Protein AF-A0A7C9AEB0-F1 (afdb_monomer)

Sequence (208 aa):
FLSDVRDTLGCPVTYQQDIRVVRTNFHSESEEHYFQESSCTGTEAMRPFLIDDILKCEVAYREGYTIALRGMQFRSKSIGAMSQAIASLFGQPAVGTNLYVTPPNSQGLACHFDDHCVFVCQLFGIKEWTVFPQPVVQLPRLYEHLEVPKDLREGRQILLREGDILYIPRGFAHKAHTVTGVDANSSHDGFSVHLTLAIEVEPPFLKA

Nearest PDB structures (foldseek):
  4ccn-assembly1_A-2  TM=8.567E-01  e=1.922E-13  Homo sapiens
  4cug-assembly1_B  TM=6.054E-01  e=2.940E-07  Rhodothermus marinus DSM 4252
  4csw-assembly1_A  TM=6.056E-01  e=7.624E-07  Rhodothermus marinus DSM 4252
  6orm-assembly1_A  TM=8.293E-01  e=1.876E-04  Thevetia peruviana
  4zxa-assembly1_A  TM=5.792E-01  e=7.431E-04  Pseudomonas sp. WBC-3

Structure (mmCIF, N/CA/C/O backbone):
data_AF-A0A7C9AEB0-F1
#
_entry.id   AF-A0A7C9AEB0-F1
#
loop_
_atom_site.group_PDB
_atom_site.id
_atom_site.type_symbol
_atom_site.label_atom_id
_atom_site.label_alt_id
_atom_site.label_comp_id
_atom_site.label_asym_id
_atom_site.label_entity_id
_atom_site.label_seq_id
_atom_site.pdbx_PDB_ins_code
_atom_site.Cartn_x
_atom_site.Cartn_y
_atom_site.Cartn_z
_atom_site.occupancy
_atom_site.B_iso_or_equiv
_atom_site.auth_seq_id
_atom_site.auth_comp_id
_atom_site.auth_asym_id
_atom_site.auth_atom_id
_atom_site.pdbx_PDB_model_num
ATOM 1 N N . PHE A 1 1 ? -19.289 13.237 6.066 1.00 43.62 1 PHE A N 1
ATOM 2 C CA . PHE A 1 1 ? -18.578 13.498 4.794 1.00 43.62 1 PHE A CA 1
ATOM 3 C C . PHE A 1 1 ? -19.364 14.430 3.874 1.00 43.62 1 PHE A C 1
ATOM 5 O O . PHE A 1 1 ? -19.018 15.594 3.825 1.00 43.62 1 PHE A O 1
ATOM 12 N N . LEU A 1 2 ? -20.454 14.018 3.202 1.00 36.91 2 LEU A N 1
ATOM 13 C CA . LEU A 1 2 ? -21.183 14.932 2.288 1.00 36.91 2 LEU A CA 1
ATOM 14 C C . LEU A 1 2 ? -21.827 16.154 2.980 1.00 36.91 2 LEU A C 1
ATOM 16 O O . LEU A 1 2 ? -21.987 17.193 2.350 1.00 36.91 2 LEU A O 1
ATOM 20 N N . SER A 1 3 ? -22.163 16.059 4.270 1.00 40.00 3 SER A N 1
ATOM 21 C CA . SER A 1 3 ? -22.609 17.203 5.083 1.00 40.00 3 SER A CA 1
ATOM 22 C C . SER A 1 3 ? -21.480 18.171 5.452 1.00 40.00 3 SER A C 1
ATOM 24 O O . SER A 1 3 ? -21.751 19.345 5.675 1.00 40.00 3 SER A O 1
ATOM 26 N N . ASP A 1 4 ? -20.239 17.679 5.499 1.00 45.44 4 ASP A N 1
ATOM 27 C CA . ASP A 1 4 ? -19.061 18.396 6.011 1.00 45.44 4 ASP A CA 1
ATOM 28 C C . ASP A 1 4 ? -18.228 19.031 4.880 1.00 45.44 4 ASP A C 1
ATOM 30 O O . ASP A 1 4 ? -17.309 19.795 5.140 1.00 45.44 4 ASP A O 1
ATOM 34 N N . VAL A 1 5 ? -18.559 18.730 3.617 1.00 51.31 5 VAL A N 1
ATOM 35 C CA . VAL A 1 5 ? -17.863 19.209 2.401 1.00 51.31 5 VAL A CA 1
ATOM 36 C C . VAL A 1 5 ? -18.643 20.345 1.715 1.00 51.31 5 VAL A C 1
ATOM 38 O O . VAL A 1 5 ? -18.331 20.743 0.596 1.00 51.31 5 VAL A O 1
ATOM 41 N N . ARG A 1 6 ? -19.675 20.895 2.377 1.00 46.41 6 ARG A N 1
ATOM 42 C CA . ARG A 1 6 ? -20.582 21.901 1.791 1.00 46.41 6 ARG A CA 1
ATOM 43 C C . ARG A 1 6 ? -19.868 23.133 1.215 1.00 46.41 6 ARG A C 1
ATOM 45 O O . ARG A 1 6 ? -20.389 23.686 0.253 1.00 46.41 6 ARG A O 1
ATOM 52 N N . ASP A 1 7 ? -18.669 23.461 1.705 1.00 53.09 7 ASP A N 1
ATOM 53 C CA . ASP A 1 7 ? -17.900 24.641 1.283 1.00 53.09 7 ASP A CA 1
ATOM 54 C C . ASP A 1 7 ? -16.502 24.322 0.695 1.00 53.09 7 ASP A C 1
ATOM 56 O O . ASP A 1 7 ? -15.722 25.235 0.439 1.00 53.09 7 ASP A O 1
ATOM 60 N N . THR A 1 8 ? -16.154 23.045 0.465 1.00 53.88 8 THR A N 1
ATOM 61 C CA . THR A 1 8 ? -14.791 22.613 0.052 1.00 53.88 8 THR A CA 1
ATOM 62 C C . THR A 1 8 ? -14.749 21.749 -1.214 1.00 53.88 8 THR A C 1
ATOM 64 O O . THR A 1 8 ? -13.747 21.097 -1.516 1.00 53.88 8 THR A O 1
ATOM 67 N N . LEU A 1 9 ? -15.820 21.741 -2.010 1.00 56.53 9 LEU A N 1
ATOM 68 C CA . LEU A 1 9 ? -15.782 21.119 -3.336 1.00 56.53 9 LEU A CA 1
ATOM 69 C C . LEU A 1 9 ? -14.811 21.887 -4.250 1.00 56.53 9 LEU A C 1
ATOM 71 O O . LEU A 1 9 ? -14.973 23.085 -4.461 1.00 56.53 9 LEU A O 1
ATOM 75 N N . GLY A 1 10 ? -13.820 21.185 -4.811 1.00 65.56 10 GLY A N 1
ATOM 76 C CA . GLY A 1 10 ? -12.829 21.762 -5.731 1.00 65.56 10 GLY A CA 1
ATOM 77 C C . GLY A 1 10 ? -11.432 22.009 -5.146 1.00 65.56 10 GLY A C 1
ATOM 78 O O . GLY A 1 10 ? -10.658 22.746 -5.752 1.00 65.56 10 GLY A O 1
ATOM 79 N N . CYS A 1 11 ? -11.080 21.412 -4.000 1.00 72.94 11 CYS A N 1
ATOM 80 C CA . CYS A 1 11 ? -9.716 21.502 -3.469 1.00 72.94 11 CYS A CA 1
ATOM 81 C C . CYS A 1 11 ? -8.672 20.881 -4.425 1.00 72.94 11 CYS A C 1
ATOM 83 O O . CYS A 1 11 ? -8.931 19.822 -5.009 1.00 72.94 11 CYS A O 1
ATOM 85 N N . PRO A 1 12 ? -7.481 21.495 -4.566 1.00 84.75 12 PRO A N 1
ATOM 86 C CA . PRO A 1 12 ? -6.367 20.891 -5.289 1.00 84.75 12 PRO A CA 1
ATOM 87 C C . PRO A 1 12 ? -5.955 19.544 -4.686 1.00 84.75 12 PRO A C 1
ATOM 89 O O . PRO A 1 12 ? -5.989 19.360 -3.469 1.00 84.75 12 PRO A O 1
ATOM 92 N N . VAL A 1 13 ? -5.505 18.621 -5.540 1.00 88.56 13 VAL A N 1
ATOM 93 C CA . VAL A 1 13 ? -4.794 17.415 -5.088 1.00 88.56 13 VAL A CA 1
ATOM 94 C C . VAL A 1 13 ? -3.547 17.863 -4.336 1.00 88.56 13 VAL A C 1
ATOM 96 O O . VAL A 1 13 ? -2.807 18.707 -4.835 1.00 88.56 13 VAL A O 1
ATOM 99 N N . THR A 1 14 ? -3.302 17.299 -3.161 1.00 89.94 14 THR A N 1
ATOM 100 C CA . THR A 1 14 ? -2.166 17.670 -2.318 1.00 89.94 14 THR A CA 1
ATOM 101 C C . THR A 1 14 ? -1.136 16.544 -2.272 1.00 89.94 14 THR A C 1
ATOM 103 O O . THR A 1 14 ? -1.468 15.383 -2.017 1.00 89.94 14 THR A O 1
ATOM 106 N N . TYR A 1 15 ? 0.135 16.877 -2.500 1.00 92.19 15 TYR A N 1
ATOM 107 C CA . TYR A 1 15 ? 1.237 15.929 -2.342 1.00 92.19 15 TYR A CA 1
ATOM 108 C C . TYR A 1 15 ? 1.412 15.523 -0.868 1.00 92.19 15 TYR A C 1
ATOM 110 O O . TYR A 1 15 ? 1.175 16.321 0.029 1.00 92.19 15 TYR A O 1
ATOM 118 N N . GLN A 1 16 ? 1.812 14.277 -0.613 1.00 89.69 16 GLN A N 1
ATOM 119 C CA . GLN A 1 16 ? 1.855 13.616 0.705 1.00 89.69 16 GLN A CA 1
ATOM 120 C C . GLN A 1 16 ? 0.503 13.295 1.348 1.00 89.69 16 GLN A C 1
ATOM 122 O O . GLN A 1 16 ? 0.403 12.279 2.034 1.00 89.69 16 GLN A O 1
ATOM 127 N N . GLN A 1 17 ? -0.551 14.062 1.065 1.00 89.19 17 GLN A N 1
ATOM 128 C CA . GLN A 1 17 ? -1.898 13.739 1.539 1.00 89.19 17 GLN A CA 1
ATOM 129 C C . GLN A 1 17 ? -2.651 12.806 0.581 1.00 89.19 17 GLN A C 1
ATOM 131 O O . GLN A 1 17 ? -3.123 11.745 0.987 1.00 89.19 17 GLN A O 1
ATOM 136 N N . ASP A 1 18 ? -2.784 13.210 -0.683 1.00 91.88 18 ASP A N 1
ATOM 137 C CA . ASP A 1 18 ? -3.605 12.524 -1.686 1.00 91.88 18 ASP A CA 1
ATOM 138 C C . ASP A 1 18 ? -2.775 11.631 -2.606 1.00 91.88 18 ASP A C 1
ATOM 140 O O . ASP A 1 18 ? -3.234 10.573 -3.040 1.00 91.88 18 ASP A O 1
ATOM 144 N N . ILE A 1 19 ? -1.556 12.072 -2.917 1.00 95.00 19 ILE A N 1
ATOM 145 C CA . ILE A 1 19 ? -0.611 11.370 -3.779 1.00 95.00 19 ILE A CA 1
ATOM 146 C C . ILE A 1 19 ? 0.790 11.414 -3.174 1.00 95.00 19 ILE A C 1
ATOM 148 O O . ILE A 1 19 ? 1.262 12.458 -2.724 1.00 95.00 19 ILE A O 1
ATOM 152 N N . ARG A 1 20 ? 1.471 10.270 -3.185 1.00 96.25 20 ARG A N 1
ATOM 153 C CA . ARG A 1 20 ? 2.882 10.122 -2.821 1.00 96.25 20 ARG A CA 1
ATOM 154 C C . ARG A 1 20 ? 3.639 9.484 -3.977 1.00 96.25 20 ARG A C 1
ATOM 156 O O . ARG A 1 20 ? 3.117 8.595 -4.645 1.00 96.25 20 ARG A O 1
ATOM 163 N N . VAL A 1 21 ? 4.870 9.933 -4.195 1.00 97.69 21 VAL A N 1
ATOM 164 C CA . VAL A 1 21 ? 5.802 9.327 -5.150 1.00 97.69 21 VAL A CA 1
ATOM 165 C C . VAL A 1 21 ? 7.042 8.956 -4.361 1.00 97.69 21 VAL A C 1
ATOM 167 O O . VAL A 1 21 ? 7.832 9.829 -4.005 1.00 97.69 21 VAL A O 1
ATOM 170 N N . VAL A 1 22 ? 7.134 7.680 -3.997 1.00 97.50 22 VAL A N 1
ATOM 171 C CA . VAL A 1 22 ? 8.026 7.198 -2.934 1.00 97.50 22 VAL A CA 1
ATOM 172 C C . VAL A 1 22 ? 8.770 5.937 -3.337 1.00 97.50 22 VAL A C 1
ATOM 174 O O . VAL A 1 22 ? 8.238 5.099 -4.066 1.00 97.50 22 VAL A O 1
ATOM 177 N N . ARG A 1 23 ? 9.995 5.787 -2.845 1.00 97.25 23 ARG A N 1
ATOM 178 C CA . ARG A 1 23 ? 10.750 4.533 -2.907 1.00 97.25 23 ARG A CA 1
ATOM 179 C C . ARG A 1 23 ? 11.462 4.277 -1.592 1.00 97.25 23 ARG A C 1
ATOM 181 O O . ARG A 1 23 ? 11.745 5.211 -0.851 1.00 97.25 23 ARG A O 1
ATOM 188 N N . THR A 1 24 ? 11.834 3.033 -1.341 1.00 96.88 24 THR A N 1
ATOM 189 C CA . THR A 1 24 ? 12.754 2.704 -0.255 1.00 96.88 24 THR A CA 1
ATOM 190 C C . THR A 1 24 ? 14.191 2.770 -0.745 1.00 96.88 24 THR A C 1
ATOM 192 O O . THR A 1 24 ? 14.539 2.155 -1.754 1.00 96.88 24 THR A O 1
ATOM 195 N N . ASN A 1 25 ? 15.044 3.470 -0.003 1.00 92.75 25 ASN A N 1
ATOM 196 C CA . ASN A 1 25 ? 16.484 3.353 -0.165 1.00 92.75 25 ASN A CA 1
ATOM 197 C C . ASN A 1 25 ? 16.977 2.119 0.596 1.00 92.75 25 ASN A C 1
ATOM 199 O O . ASN A 1 25 ? 16.900 2.058 1.819 1.00 92.75 25 ASN A O 1
ATOM 203 N N . PHE A 1 26 ? 17.502 1.132 -0.128 1.00 86.19 26 PHE A N 1
ATOM 204 C CA . PHE A 1 26 ? 17.953 -0.129 0.466 1.00 86.19 26 PHE A CA 1
ATOM 205 C C . PHE A 1 26 ? 19.179 0.004 1.385 1.00 86.19 26 PHE A C 1
ATOM 207 O O . PHE A 1 26 ? 19.443 -0.912 2.154 1.00 86.19 26 PHE A O 1
ATOM 214 N N . HIS A 1 27 ? 19.923 1.115 1.332 1.00 86.38 27 HIS A N 1
ATOM 215 C CA . HIS A 1 27 ? 21.066 1.350 2.222 1.00 86.38 27 HIS A CA 1
ATOM 216 C C . HIS A 1 27 ? 20.638 1.933 3.570 1.00 86.38 27 HIS A C 1
ATOM 218 O O . HIS A 1 27 ? 21.176 1.543 4.602 1.00 86.38 27 HIS A O 1
ATOM 224 N N . SER A 1 28 ? 19.703 2.888 3.565 1.00 86.75 28 SER A N 1
ATOM 225 C CA . SER A 1 28 ? 19.209 3.536 4.787 1.00 86.75 28 SER A CA 1
ATOM 226 C C . SER A 1 28 ? 17.955 2.879 5.362 1.00 86.75 28 SER A C 1
ATOM 228 O O . SER A 1 28 ? 17.576 3.203 6.483 1.00 86.75 28 SER A O 1
ATOM 230 N N . GLU A 1 29 ? 17.310 1.988 4.602 1.00 87.69 29 GLU A N 1
ATOM 231 C CA . GLU A 1 29 ? 16.013 1.371 4.908 1.00 87.69 29 GLU A CA 1
ATOM 232 C C . GLU A 1 29 ? 14.891 2.395 5.154 1.00 87.69 29 GLU A C 1
ATOM 234 O O . GLU A 1 29 ? 13.915 2.114 5.844 1.00 87.69 29 GLU A O 1
ATOM 239 N N . SER A 1 30 ? 15.015 3.585 4.562 1.00 90.81 30 SER A N 1
ATOM 240 C CA . SER A 1 30 ? 14.086 4.704 4.737 1.00 90.81 30 SER A CA 1
ATOM 241 C C . SER A 1 30 ? 13.337 5.042 3.448 1.00 90.81 30 SER A C 1
ATOM 243 O O . SER A 1 30 ? 13.780 4.713 2.343 1.00 90.81 30 SER A O 1
ATOM 245 N N . GLU A 1 31 ? 12.207 5.734 3.587 1.00 93.88 31 GLU A N 1
ATOM 246 C CA . GLU A 1 31 ? 11.444 6.255 2.452 1.00 93.88 31 GLU A CA 1
ATOM 247 C C . GLU A 1 31 ? 12.100 7.516 1.880 1.00 93.88 31 GLU A C 1
ATOM 249 O O . GLU A 1 31 ? 12.460 8.442 2.605 1.00 93.88 31 GLU A O 1
ATOM 254 N N . GLU A 1 32 ? 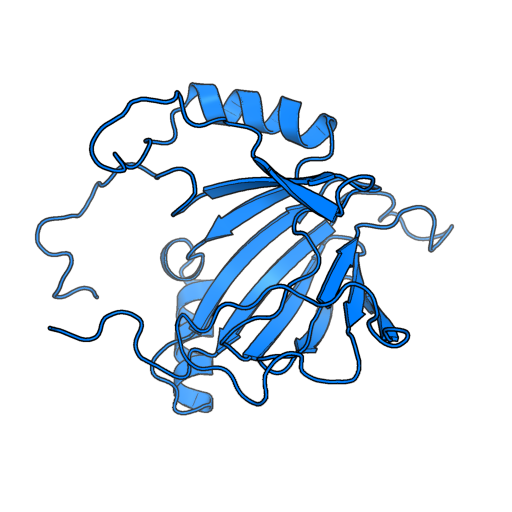12.237 7.558 0.560 1.00 94.88 32 GLU A N 1
ATOM 255 C CA . GLU A 1 32 ? 12.634 8.728 -0.211 1.00 94.88 32 GLU A CA 1
ATOM 256 C C . GLU A 1 32 ? 11.428 9.229 -1.003 1.00 94.88 32 GLU A C 1
ATOM 258 O O . GLU A 1 32 ? 10.835 8.492 -1.795 1.00 94.88 32 GLU A O 1
ATOM 263 N N . HIS A 1 33 ? 11.080 10.499 -0.809 1.00 94.88 33 HIS A N 1
ATOM 264 C CA . HIS A 1 33 ? 10.035 11.185 -1.560 1.00 94.88 33 HIS A CA 1
ATOM 265 C C . HIS A 1 33 ? 10.639 11.888 -2.776 1.00 94.88 33 HIS A C 1
ATOM 267 O O . HIS A 1 33 ? 11.587 12.658 -2.638 1.00 94.88 33 HIS A O 1
ATOM 273 N N . TYR A 1 34 ? 10.063 11.667 -3.960 1.00 94.94 34 TYR A N 1
ATOM 274 C CA . TYR A 1 34 ? 10.586 12.232 -5.208 1.00 94.94 34 TYR A CA 1
ATOM 275 C C . TYR A 1 34 ? 10.514 13.763 -5.230 1.00 94.94 34 TYR A C 1
ATOM 277 O O . TYR A 1 34 ? 11.466 14.448 -5.602 1.00 94.94 34 TYR A O 1
ATOM 285 N N . PHE A 1 35 ? 9.377 14.316 -4.806 1.00 91.56 35 PHE A N 1
ATOM 286 C CA . PHE A 1 35 ? 9.222 15.757 -4.651 1.00 91.56 35 PHE A CA 1
ATOM 287 C C . PHE A 1 35 ? 9.662 16.140 -3.241 1.00 91.56 35 PHE A C 1
ATOM 289 O O . PHE A 1 35 ? 8.958 15.847 -2.274 1.00 91.56 35 PHE A O 1
ATOM 296 N N . GLN A 1 36 ? 10.833 16.765 -3.128 1.00 75.31 36 GLN A N 1
ATOM 297 C CA . GLN A 1 36 ? 11.300 17.327 -1.864 1.00 75.31 36 GLN A CA 1
ATOM 298 C C . GLN A 1 36 ? 10.438 18.527 -1.469 1.00 75.31 36 GLN A C 1
ATOM 300 O O . GLN A 1 36 ? 10.032 19.327 -2.318 1.00 75.31 36 GLN A O 1
ATOM 305 N N . GLU A 1 37 ? 10.181 18.671 -0.172 1.00 64.31 37 GLU A N 1
ATOM 306 C CA . GLU A 1 37 ? 9.670 19.926 0.360 1.00 64.31 37 GLU A CA 1
ATOM 307 C C . GLU A 1 37 ? 10.766 20.978 0.214 1.00 64.31 37 GLU A C 1
ATOM 309 O O . GLU A 1 37 ? 11.868 20.834 0.743 1.00 64.31 37 GLU A O 1
ATOM 314 N N . SER A 1 38 ? 10.484 22.048 -0.526 1.00 51.78 38 SER A N 1
ATOM 315 C CA . SER A 1 38 ? 11.275 23.263 -0.390 1.00 51.78 38 SER A CA 1
ATOM 316 C C . SER A 1 38 ? 11.200 23.667 1.078 1.00 51.78 38 SER A C 1
ATOM 318 O O . SER A 1 38 ? 10.106 23.931 1.573 1.00 51.78 38 SER A O 1
ATOM 320 N N . SER A 1 39 ? 12.342 23.672 1.764 1.00 44.06 39 SER A N 1
ATOM 321 C CA . SER A 1 39 ? 12.492 24.065 3.163 1.00 44.06 39 SER A CA 1
ATOM 322 C C . SER A 1 39 ? 12.042 25.515 3.359 1.00 44.06 39 SER A C 1
ATOM 324 O O . SER A 1 39 ? 12.849 26.444 3.341 1.00 44.06 39 SER A O 1
ATOM 326 N N . CYS A 1 40 ? 10.739 25.722 3.502 1.00 38.25 40 CYS A N 1
ATOM 327 C CA . CYS A 1 40 ? 10.140 26.991 3.862 1.00 38.25 40 CYS A CA 1
ATOM 328 C C . CYS A 1 40 ? 9.716 26.876 5.322 1.00 38.25 40 CYS A C 1
ATOM 330 O O . CYS A 1 40 ? 8.706 26.272 5.665 1.00 38.25 40 CYS A O 1
ATOM 332 N N . THR A 1 41 ? 10.553 27.423 6.196 1.00 43.47 41 THR A N 1
ATOM 333 C CA . THR A 1 41 ? 10.271 27.612 7.616 1.00 43.47 41 THR A CA 1
ATOM 334 C C . THR A 1 41 ? 8.955 28.371 7.807 1.00 43.47 41 THR A C 1
ATOM 336 O O . THR A 1 41 ? 8.868 29.537 7.422 1.00 43.47 41 THR A O 1
ATOM 339 N N . GLY A 1 42 ? 7.975 27.738 8.455 1.00 42.78 42 GLY A N 1
ATOM 340 C CA . GLY A 1 42 ? 6.769 28.393 8.971 1.00 42.78 42 GLY A CA 1
ATOM 341 C C . GLY A 1 42 ? 5.478 27.840 8.373 1.00 42.78 42 GLY A C 1
ATOM 342 O O . GLY A 1 42 ? 5.152 28.158 7.236 1.00 42.78 42 GLY A O 1
ATOM 343 N N . THR A 1 43 ? 4.738 27.073 9.188 1.00 46.03 43 THR A N 1
ATOM 344 C CA . THR A 1 43 ? 3.481 26.351 8.886 1.00 46.03 43 THR A CA 1
ATOM 345 C C . THR A 1 43 ? 3.604 25.356 7.729 1.00 46.03 43 THR A C 1
ATOM 347 O O . THR A 1 43 ? 3.939 25.751 6.622 1.00 46.03 43 THR A O 1
ATOM 350 N N . GLU A 1 44 ? 3.340 24.068 7.978 1.00 53.41 44 GLU A N 1
ATOM 351 C CA . GLU A 1 44 ? 3.290 23.002 6.960 1.00 53.41 44 GLU A CA 1
ATOM 352 C C . GLU A 1 44 ? 2.231 23.332 5.894 1.00 53.41 44 GLU A C 1
ATOM 354 O O . GLU A 1 44 ? 1.079 22.900 5.947 1.00 53.41 44 GLU A O 1
ATOM 359 N N . ALA A 1 45 ? 2.590 24.185 4.940 1.00 58.94 45 ALA A N 1
ATOM 360 C CA . ALA A 1 45 ? 1.727 24.550 3.843 1.00 58.94 45 ALA A CA 1
ATOM 361 C C . ALA A 1 45 ? 1.656 23.345 2.906 1.00 58.94 45 ALA A C 1
ATOM 363 O O . ALA A 1 45 ? 2.608 23.033 2.190 1.00 58.94 45 ALA A O 1
ATOM 364 N N . MET A 1 46 ? 0.512 22.664 2.934 1.00 74.38 46 MET A N 1
ATOM 365 C CA . MET A 1 46 ? 0.150 21.586 2.018 1.00 74.38 46 MET A CA 1
ATOM 366 C C . MET A 1 46 ? 0.524 21.946 0.569 1.00 74.38 46 MET A C 1
ATOM 368 O O . MET A 1 46 ? -0.045 22.866 -0.021 1.00 74.38 46 MET A O 1
ATOM 372 N N . ARG A 1 47 ? 1.493 21.223 -0.012 1.00 85.62 47 ARG A N 1
ATOM 373 C CA . ARG A 1 47 ? 1.972 21.460 -1.382 1.00 85.62 47 ARG A CA 1
ATOM 374 C C . ARG A 1 47 ? 0.938 20.951 -2.396 1.00 85.62 47 ARG A C 1
ATOM 376 O O . ARG A 1 47 ? 0.733 19.733 -2.473 1.00 85.62 47 ARG A O 1
ATOM 383 N N . PRO A 1 48 ? 0.335 21.818 -3.230 1.00 89.44 48 PRO A N 1
ATOM 384 C CA . PRO A 1 48 ? -0.540 21.362 -4.301 1.00 89.44 48 PRO A CA 1
ATOM 385 C C . PRO A 1 48 ? 0.255 20.548 -5.329 1.00 89.44 48 PRO A C 1
ATOM 387 O O . PRO A 1 48 ? 1.400 20.865 -5.653 1.00 89.44 48 PRO A O 1
ATOM 390 N N . PHE A 1 49 ? -0.367 19.497 -5.847 1.00 90.44 49 PHE A N 1
ATOM 391 C CA . PHE A 1 49 ? 0.165 18.649 -6.899 1.00 90.44 49 PHE A CA 1
ATOM 392 C C . PHE A 1 49 ? -0.224 19.230 -8.260 1.00 90.44 49 PHE A C 1
ATOM 394 O O . PHE A 1 49 ? -1.410 19.357 -8.578 1.00 90.44 49 PHE A O 1
ATOM 401 N N . LEU A 1 50 ? 0.775 19.633 -9.042 1.00 91.50 50 LEU A N 1
ATOM 402 C CA . LEU A 1 50 ? 0.571 20.401 -10.272 1.00 91.50 50 LEU A CA 1
ATOM 403 C C . LEU A 1 50 ? 0.627 19.515 -11.519 1.00 91.50 50 LEU A C 1
ATOM 405 O O . LEU A 1 50 ? 1.114 18.388 -11.489 1.00 91.50 50 LEU A O 1
ATOM 409 N N . ILE A 1 51 ? 0.172 20.050 -12.653 1.00 89.81 51 ILE A N 1
ATOM 410 C CA . ILE A 1 51 ? 0.228 19.335 -13.936 1.00 89.81 51 ILE A CA 1
ATOM 411 C C . ILE A 1 51 ? 1.663 18.948 -14.329 1.00 89.81 51 ILE A C 1
ATOM 413 O O . ILE A 1 51 ? 1.890 17.835 -14.794 1.00 89.81 51 ILE A O 1
ATOM 417 N N . ASP A 1 52 ? 2.643 19.810 -14.050 1.00 91.06 52 ASP A N 1
ATOM 418 C CA . ASP A 1 52 ? 4.061 19.524 -14.302 1.00 91.06 52 ASP A CA 1
ATOM 419 C C . ASP A 1 52 ? 4.594 18.377 -13.429 1.00 91.06 52 ASP A C 1
ATOM 421 O O . ASP A 1 52 ? 5.546 17.694 -13.811 1.00 91.06 52 ASP A O 1
ATOM 425 N N . ASP A 1 53 ? 3.983 18.127 -12.265 1.00 94.31 53 ASP A N 1
ATOM 426 C CA . ASP A 1 53 ? 4.350 16.998 -11.408 1.00 94.31 53 ASP A CA 1
ATOM 427 C C . ASP A 1 53 ? 3.882 15.663 -11.999 1.00 94.31 53 ASP A C 1
ATOM 429 O O . ASP A 1 53 ? 4.566 14.656 -11.832 1.00 94.31 53 ASP A O 1
ATOM 433 N N . ILE A 1 54 ? 2.777 15.648 -12.755 1.00 91.44 54 ILE A N 1
ATOM 434 C CA . ILE A 1 54 ? 2.297 14.441 -13.450 1.00 91.44 54 ILE A CA 1
ATOM 435 C C . ILE A 1 54 ? 3.354 13.946 -14.441 1.00 91.44 54 ILE A C 1
ATOM 437 O O . ILE A 1 54 ? 3.648 12.754 -14.487 1.00 91.44 54 ILE A O 1
ATOM 441 N N . LEU A 1 55 ? 3.968 14.855 -15.204 1.00 90.81 55 LEU A N 1
ATOM 442 C CA . LEU A 1 55 ? 5.026 14.496 -16.155 1.00 90.81 55 LEU A CA 1
ATOM 443 C C . LEU A 1 55 ? 6.268 13.954 -15.435 1.00 90.81 55 LEU A C 1
ATOM 445 O O . LEU A 1 55 ? 6.902 13.002 -15.886 1.00 90.81 55 LEU A O 1
ATOM 449 N N . LYS A 1 56 ? 6.588 14.518 -14.269 1.00 95.75 56 LYS A N 1
ATOM 450 C CA . LYS A 1 56 ? 7.695 14.051 -13.429 1.00 95.75 56 LYS A CA 1
ATOM 451 C C . LYS A 1 56 ? 7.429 12.680 -12.804 1.00 95.75 56 LYS A C 1
ATOM 453 O O . LYS A 1 56 ? 8.384 11.945 -12.571 1.00 95.75 56 LYS A O 1
ATOM 458 N N . CYS A 1 57 ? 6.170 12.288 -12.589 1.00 96.00 57 CYS A N 1
ATOM 459 C CA . CYS A 1 57 ? 5.840 10.936 -12.130 1.00 96.00 57 CYS A CA 1
ATOM 460 C C . CYS A 1 57 ? 6.311 9.853 -13.100 1.00 96.00 57 CYS A C 1
ATOM 462 O O . CYS A 1 57 ? 6.732 8.797 -12.643 1.00 96.00 57 CYS A O 1
ATOM 464 N N . GLU A 1 58 ? 6.268 10.093 -14.413 1.00 92.94 58 GLU A N 1
ATOM 465 C CA . GLU A 1 58 ? 6.757 9.117 -15.391 1.00 92.94 58 GLU A CA 1
ATOM 466 C C . GLU A 1 58 ? 8.273 8.911 -15.265 1.00 92.94 58 GLU A C 1
ATOM 468 O O . GLU A 1 58 ? 8.758 7.779 -15.294 1.00 92.94 58 GLU A O 1
ATOM 473 N N . VAL A 1 59 ? 9.019 10.002 -15.068 1.00 95.94 59 VAL A N 1
ATOM 474 C CA . VAL A 1 59 ? 10.466 9.954 -14.820 1.00 95.94 59 VAL A CA 1
ATOM 475 C C . VAL A 1 59 ? 10.752 9.220 -13.511 1.00 95.94 59 VAL A C 1
ATOM 477 O O . VAL A 1 59 ? 11.493 8.241 -13.514 1.00 95.94 59 VAL A O 1
ATOM 480 N N . ALA A 1 60 ? 10.093 9.618 -12.420 1.00 97.38 60 ALA A N 1
ATOM 481 C CA . ALA A 1 60 ? 10.235 8.985 -11.111 1.00 97.38 60 ALA A CA 1
ATOM 482 C C . ALA A 1 60 ? 9.928 7.480 -11.165 1.00 97.38 60 ALA A C 1
ATOM 484 O O . ALA A 1 60 ? 10.647 6.658 -10.602 1.00 97.38 60 ALA A O 1
ATOM 485 N N . TYR A 1 61 ? 8.878 7.095 -11.884 1.00 97.06 61 TYR A N 1
ATOM 486 C CA . TYR A 1 61 ? 8.496 5.700 -12.044 1.00 97.06 61 TYR A CA 1
ATOM 487 C C . TYR A 1 61 ? 9.591 4.876 -12.734 1.00 97.06 61 TYR A C 1
ATOM 489 O O . TYR A 1 61 ? 9.931 3.786 -12.277 1.00 97.06 61 TYR A O 1
ATOM 497 N N . ARG A 1 62 ? 10.215 5.412 -13.791 1.00 95.19 62 ARG A N 1
ATOM 498 C CA . ARG A 1 62 ? 11.367 4.765 -14.447 1.00 95.19 62 ARG A CA 1
ATOM 499 C C . ARG A 1 62 ? 12.596 4.680 -13.534 1.00 95.19 62 ARG A C 1
ATOM 501 O O . ARG A 1 62 ? 13.408 3.778 -13.699 1.00 95.19 62 ARG A O 1
ATOM 508 N N . GLU A 1 63 ? 12.707 5.573 -12.555 1.00 96.12 63 GLU A N 1
ATOM 509 C CA . GLU A 1 63 ? 13.751 5.578 -11.519 1.00 96.12 63 GLU A CA 1
ATOM 510 C C . GLU A 1 63 ? 13.415 4.703 -10.292 1.00 96.12 63 GLU A C 1
ATOM 512 O O . GLU A 1 63 ? 14.116 4.744 -9.274 1.00 96.12 63 GLU A O 1
ATOM 517 N N . GLY A 1 64 ? 12.348 3.901 -10.370 1.00 96.62 64 GLY A N 1
ATOM 518 C CA . GLY A 1 64 ? 11.982 2.920 -9.349 1.00 96.62 64 GLY A CA 1
ATOM 519 C C . GLY A 1 64 ? 10.955 3.403 -8.320 1.00 96.62 64 GLY A C 1
ATOM 520 O O . GLY A 1 64 ? 10.609 2.640 -7.415 1.00 96.62 64 GLY A O 1
ATOM 521 N N . TYR A 1 65 ? 10.433 4.628 -8.439 1.00 98.31 65 TYR A N 1
ATOM 522 C CA . TYR A 1 65 ? 9.458 5.162 -7.487 1.00 98.31 65 TYR A CA 1
ATOM 523 C C . TYR A 1 65 ? 8.060 4.567 -7.676 1.00 98.31 65 TYR A C 1
ATOM 525 O O . TYR A 1 65 ? 7.536 4.451 -8.782 1.00 98.31 65 TYR A O 1
ATOM 533 N N . THR A 1 66 ? 7.425 4.235 -6.554 1.00 98.56 66 THR A N 1
ATOM 534 C CA . THR A 1 66 ? 6.009 3.876 -6.471 1.00 98.56 66 THR A CA 1
ATOM 535 C C . THR A 1 66 ? 5.147 5.126 -6.489 1.00 98.56 66 THR A C 1
ATOM 537 O O . THR A 1 66 ? 5.391 6.065 -5.733 1.00 98.56 66 THR A O 1
ATOM 540 N N . ILE A 1 67 ? 4.083 5.096 -7.286 1.00 98.44 67 ILE A N 1
ATOM 541 C CA . ILE A 1 67 ? 3.008 6.086 -7.228 1.00 98.44 67 ILE A CA 1
ATOM 542 C C . ILE A 1 67 ? 1.926 5.532 -6.300 1.00 98.44 67 ILE A C 1
ATOM 544 O O . ILE A 1 67 ? 1.334 4.490 -6.587 1.00 98.44 67 ILE A O 1
ATOM 548 N N . ALA A 1 68 ? 1.681 6.214 -5.184 1.00 98.12 68 ALA A N 1
ATOM 549 C CA . ALA A 1 68 ? 0.674 5.847 -4.197 1.00 98.12 68 ALA A CA 1
ATOM 550 C C . ALA A 1 68 ? -0.446 6.892 -4.170 1.00 98.12 68 ALA A C 1
ATOM 552 O O . ALA A 1 68 ? -0.194 8.075 -3.947 1.00 98.12 68 ALA A O 1
ATOM 553 N N . LEU A 1 69 ? -1.683 6.449 -4.383 1.00 97.19 69 LEU A N 1
ATOM 554 C CA . LEU A 1 69 ? -2.886 7.276 -4.382 1.00 97.19 69 LEU A CA 1
ATOM 555 C C . LEU A 1 69 ? -3.749 6.921 -3.178 1.00 97.19 69 LEU A C 1
ATOM 557 O O . LEU A 1 69 ? -4.184 5.777 -3.033 1.00 97.19 69 LEU A O 1
ATOM 561 N N . ARG A 1 70 ? -4.022 7.912 -2.332 1.00 95.50 70 ARG A N 1
ATOM 562 C CA . ARG A 1 70 ? -4.881 7.766 -1.159 1.00 95.50 70 ARG A CA 1
ATOM 563 C C . ARG A 1 70 ? -6.343 8.016 -1.521 1.00 95.50 70 ARG A C 1
ATOM 565 O O . ARG A 1 70 ? -6.668 8.823 -2.400 1.00 95.50 70 ARG A O 1
ATOM 572 N N . GLY A 1 71 ? -7.241 7.360 -0.794 1.00 93.94 71 GLY A N 1
ATOM 573 C CA . GLY A 1 71 ? -8.658 7.712 -0.792 1.00 93.94 71 GLY A CA 1
ATOM 574 C C . GLY A 1 71 ? -9.394 7.295 -2.064 1.00 93.94 71 GLY A C 1
ATOM 575 O O . GLY A 1 71 ? -10.250 8.033 -2.556 1.00 93.94 71 GLY A O 1
ATOM 576 N N . MET A 1 72 ? -9.075 6.128 -2.628 1.00 95.62 72 MET A N 1
ATOM 577 C CA . MET A 1 72 ? -9.691 5.639 -3.867 1.00 95.62 72 MET A CA 1
ATOM 578 C C . MET A 1 72 ? -11.212 5.452 -3.762 1.00 95.62 72 MET A C 1
ATOM 580 O O . MET A 1 72 ? -11.913 5.557 -4.772 1.00 95.62 72 MET A O 1
ATOM 584 N N . GLN A 1 73 ? -11.743 5.291 -2.548 1.00 94.38 73 GLN A N 1
ATOM 585 C CA . GLN A 1 73 ? -13.173 5.238 -2.250 1.00 94.38 73 GLN A CA 1
ATOM 586 C C . GLN A 1 73 ? -13.910 6.534 -2.617 1.00 94.38 73 GLN A C 1
ATOM 588 O O . GLN A 1 73 ? -15.113 6.506 -2.864 1.00 94.38 73 GLN A O 1
ATOM 593 N N . PHE A 1 74 ? -13.195 7.660 -2.699 1.00 91.19 74 PHE A N 1
ATOM 594 C CA . PHE A 1 74 ? -13.739 8.950 -3.130 1.00 91.19 74 PHE A CA 1
ATOM 595 C C . PHE A 1 74 ? -13.592 9.189 -4.638 1.00 91.19 74 PHE A C 1
ATOM 597 O O . PHE A 1 74 ? -14.198 10.111 -5.178 1.00 91.19 74 PHE A O 1
ATOM 604 N N . ARG A 1 75 ? -12.786 8.371 -5.326 1.00 90.00 75 ARG A N 1
ATOM 605 C CA . ARG A 1 75 ? -12.412 8.550 -6.740 1.00 90.00 75 ARG A CA 1
ATOM 606 C C . ARG A 1 75 ? -13.098 7.551 -7.669 1.00 90.00 75 ARG A C 1
ATOM 608 O O . ARG A 1 75 ? -13.210 7.803 -8.864 1.00 90.00 75 ARG A O 1
ATOM 615 N N . SER A 1 76 ? -13.568 6.426 -7.135 1.00 94.62 76 SER A N 1
ATOM 616 C CA . SER A 1 76 ? -14.258 5.385 -7.892 1.00 94.62 76 SER A CA 1
ATOM 617 C C . SER A 1 76 ? -15.549 4.972 -7.199 1.00 94.62 76 SER A C 1
ATOM 619 O O . SER A 1 76 ? -15.547 4.573 -6.036 1.00 94.62 76 SER A O 1
ATOM 621 N N . LYS A 1 77 ? -16.660 4.999 -7.946 1.00 94.50 77 LYS A N 1
ATOM 622 C CA . LYS A 1 77 ? -17.975 4.582 -7.443 1.00 94.50 77 LYS A CA 1
ATOM 623 C C . LYS A 1 77 ? -17.977 3.124 -6.974 1.00 94.50 77 LYS A C 1
ATOM 625 O O . LYS A 1 77 ? -18.587 2.822 -5.953 1.00 94.50 77 LYS A O 1
ATOM 630 N N . SER A 1 78 ? -17.311 2.227 -7.704 1.00 96.19 78 SER A N 1
ATOM 631 C CA . SER A 1 78 ? -17.258 0.804 -7.348 1.00 96.19 78 SER A CA 1
ATOM 632 C C . SER A 1 78 ? -16.414 0.564 -6.096 1.00 96.19 78 SER A C 1
ATOM 634 O O . SER A 1 78 ? -16.858 -0.152 -5.201 1.00 96.19 78 SER A O 1
ATOM 636 N N . ILE A 1 79 ? -15.251 1.217 -5.986 1.00 96.62 79 ILE A N 1
ATOM 637 C CA . ILE A 1 79 ? -14.394 1.123 -4.791 1.00 96.62 79 ILE A CA 1
ATOM 638 C C . ILE A 1 79 ? -15.103 1.738 -3.582 1.00 96.62 79 ILE A C 1
ATOM 640 O O . ILE A 1 79 ? -15.084 1.155 -2.501 1.00 96.62 79 ILE A O 1
ATOM 644 N N . GLY A 1 80 ? -15.787 2.870 -3.762 1.00 96.62 80 GLY A N 1
ATOM 645 C CA . GLY A 1 80 ? -16.583 3.508 -2.716 1.00 96.62 80 GLY A CA 1
ATOM 646 C C . GLY A 1 80 ? -17.693 2.604 -2.179 1.00 96.62 80 GLY A C 1
ATOM 647 O O . GLY A 1 80 ? -17.796 2.416 -0.968 1.00 96.62 80 GLY A O 1
ATOM 648 N N . ALA A 1 81 ? -18.472 1.981 -3.069 1.00 96.50 81 ALA A N 1
ATOM 649 C CA . ALA A 1 81 ? -19.523 1.041 -2.680 1.00 96.50 81 ALA A CA 1
ATOM 650 C C . ALA A 1 81 ? -18.959 -0.188 -1.946 1.00 96.50 81 ALA A C 1
ATOM 652 O O . ALA A 1 81 ? -19.495 -0.593 -0.916 1.00 96.50 81 ALA A O 1
ATOM 653 N N . MET A 1 82 ? -17.848 -0.747 -2.436 1.00 96.69 82 MET A N 1
ATOM 654 C CA . MET A 1 82 ? -17.163 -1.867 -1.789 1.00 96.69 82 MET A CA 1
ATOM 655 C C . MET A 1 82 ? -16.659 -1.493 -0.389 1.00 96.69 82 MET A C 1
ATOM 657 O O . MET A 1 82 ? -16.900 -2.227 0.563 1.00 96.69 82 MET A O 1
ATOM 661 N N . SER A 1 83 ? -16.019 -0.331 -0.242 1.00 96.31 83 SER A N 1
ATOM 662 C CA . SER A 1 83 ? -15.496 0.152 1.045 1.00 96.31 83 SER A CA 1
ATOM 663 C C . SER A 1 83 ? -16.612 0.320 2.074 1.00 96.31 83 SER A C 1
ATOM 665 O O . SER A 1 83 ? -16.474 -0.115 3.213 1.00 96.31 83 SER A O 1
ATOM 667 N N . GLN A 1 84 ? -17.751 0.889 1.664 1.00 96.38 84 GLN A N 1
ATOM 668 C CA . GLN A 1 84 ? -18.930 1.032 2.524 1.00 96.38 84 GLN A CA 1
ATOM 669 C C . GLN A 1 84 ? -19.517 -0.322 2.932 1.00 96.38 84 GLN A C 1
ATOM 671 O O . GLN A 1 84 ? -19.851 -0.519 4.100 1.00 96.38 84 GLN A O 1
ATOM 676 N N . ALA A 1 85 ? -19.621 -1.264 1.990 1.00 97.06 85 ALA A N 1
ATOM 677 C CA . ALA A 1 85 ? -20.125 -2.603 2.274 1.00 97.06 85 ALA A CA 1
ATOM 678 C C . ALA A 1 85 ? -19.225 -3.347 3.273 1.00 97.06 85 ALA A C 1
ATOM 680 O O . ALA A 1 85 ? -19.726 -3.946 4.221 1.00 97.06 85 ALA A O 1
ATOM 681 N N . ILE A 1 86 ? -17.904 -3.261 3.101 1.00 96.31 86 ILE A N 1
ATOM 682 C CA . ILE A 1 86 ? -16.925 -3.884 3.998 1.00 96.31 86 ILE A CA 1
ATOM 683 C C . ILE A 1 86 ? -16.953 -3.221 5.381 1.00 96.31 86 ILE A C 1
ATOM 685 O O . ILE A 1 86 ? -17.025 -3.931 6.382 1.00 96.31 86 ILE A O 1
ATOM 689 N N . ALA A 1 87 ? -16.980 -1.885 5.457 1.00 95.94 87 ALA A N 1
ATOM 690 C CA . ALA A 1 87 ? -17.111 -1.163 6.726 1.00 95.94 87 ALA A CA 1
ATOM 691 C C . ALA A 1 87 ? -18.360 -1.617 7.499 1.00 95.94 87 ALA A C 1
ATOM 693 O O . ALA A 1 87 ? -18.278 -1.976 8.674 1.00 95.94 87 ALA A O 1
ATOM 694 N N . SER A 1 88 ? -19.503 -1.690 6.805 1.00 96.25 88 SER A N 1
ATOM 695 C CA . SER A 1 88 ? -20.762 -2.167 7.380 1.00 96.25 88 SER A CA 1
ATOM 696 C C . SER A 1 88 ? -20.689 -3.627 7.825 1.00 96.25 88 SER A C 1
ATOM 698 O O . SER A 1 88 ? -21.244 -3.960 8.869 1.00 96.25 88 SER A O 1
ATOM 700 N N . LEU A 1 89 ? -20.030 -4.497 7.054 1.00 96.81 89 LEU A N 1
ATOM 701 C CA . LEU A 1 89 ? -19.897 -5.921 7.369 1.00 96.81 89 LEU A CA 1
ATOM 702 C C . LEU A 1 89 ? -19.080 -6.149 8.647 1.00 96.81 89 LEU A C 1
ATOM 704 O O . LEU A 1 89 ? -19.443 -6.990 9.465 1.00 96.81 89 LEU A O 1
ATOM 708 N N . PHE A 1 90 ? -17.998 -5.392 8.829 1.00 94.94 90 PHE A N 1
ATOM 709 C CA . PHE A 1 90 ? -17.132 -5.492 10.006 1.00 94.94 90 PHE A CA 1
ATOM 710 C C . PHE A 1 90 ? -17.598 -4.635 11.196 1.00 94.94 90 PHE A C 1
ATOM 712 O O . PHE A 1 90 ? -16.968 -4.672 12.256 1.00 94.94 90 PHE A O 1
ATOM 719 N N . GLY A 1 91 ? -18.675 -3.857 11.039 1.00 94.56 91 GLY A N 1
ATOM 720 C CA . GLY A 1 91 ? -19.164 -2.937 12.069 1.00 94.56 91 GLY A CA 1
ATOM 721 C C . GLY A 1 91 ? -18.162 -1.829 12.407 1.00 94.56 91 GLY A C 1
ATOM 722 O O . GLY A 1 91 ? -18.084 -1.410 13.559 1.00 94.56 91 GLY A O 1
ATOM 723 N N . GLN A 1 92 ? -17.365 -1.400 11.427 1.00 93.75 92 GLN A N 1
ATOM 724 C CA . GLN A 1 92 ? -16.293 -0.418 11.603 1.00 93.75 92 GLN A CA 1
ATOM 725 C C . GLN A 1 92 ? -16.705 0.953 11.055 1.00 93.75 92 GLN A C 1
ATOM 727 O O . GLN A 1 92 ? -17.510 1.016 10.120 1.00 93.75 92 GLN A O 1
ATOM 732 N N . PRO A 1 93 ? -16.175 2.061 11.611 1.00 92.38 93 PRO A N 1
ATOM 733 C CA . PRO A 1 93 ? -16.542 3.415 11.199 1.00 92.38 93 PRO A CA 1
ATOM 734 C C . PRO A 1 93 ? -16.276 3.692 9.717 1.00 92.38 93 PRO A C 1
ATOM 736 O O . PRO A 1 93 ? -17.053 4.410 9.084 1.00 92.38 93 PRO A O 1
ATOM 739 N N . ALA A 1 94 ? -15.197 3.139 9.160 1.00 93.81 94 ALA A N 1
ATOM 740 C CA . ALA A 1 94 ? -14.826 3.349 7.771 1.00 93.81 94 ALA A CA 1
ATOM 741 C C . ALA A 1 94 ? -13.868 2.269 7.253 1.00 93.81 94 ALA A C 1
ATOM 743 O O . ALA A 1 94 ? -13.282 1.493 8.009 1.00 93.81 94 ALA A O 1
ATOM 744 N N . VAL A 1 95 ? -13.718 2.249 5.927 1.00 96.38 95 VAL A N 1
ATOM 745 C CA . VAL A 1 95 ? -12.635 1.546 5.241 1.00 96.38 95 VAL A CA 1
ATOM 746 C C . VAL A 1 95 ? -11.907 2.542 4.349 1.00 96.38 95 VAL A C 1
ATOM 748 O O . VAL A 1 95 ? -12.493 3.080 3.403 1.00 96.38 95 VAL A O 1
ATOM 751 N N . GLY A 1 96 ? -10.640 2.796 4.661 1.00 95.50 96 GLY A N 1
ATOM 752 C CA . GLY A 1 96 ? -9.744 3.583 3.823 1.00 95.50 96 GLY A CA 1
ATOM 753 C C . GLY A 1 96 ? -9.222 2.737 2.665 1.00 95.50 96 GLY A C 1
ATOM 754 O O . GLY A 1 96 ? -8.936 1.556 2.846 1.00 95.50 96 GLY A O 1
ATOM 755 N N . THR A 1 97 ? -9.091 3.309 1.465 1.00 97.44 97 THR A N 1
ATOM 756 C CA . THR A 1 97 ? -8.546 2.565 0.320 1.00 97.44 97 THR A CA 1
ATOM 757 C C . THR A 1 97 ? -7.444 3.321 -0.393 1.00 97.44 97 THR A C 1
ATOM 759 O O . THR A 1 97 ? -7.631 4.474 -0.789 1.00 97.44 97 THR A O 1
ATOM 762 N N . ASN A 1 98 ? -6.302 2.661 -0.586 1.00 98.12 98 ASN A N 1
ATOM 763 C CA . ASN A 1 98 ? -5.145 3.239 -1.261 1.00 98.12 98 ASN A CA 1
ATOM 764 C C . ASN A 1 98 ? -4.711 2.342 -2.418 1.00 98.12 98 ASN A C 1
ATOM 766 O O . ASN A 1 98 ? -4.758 1.120 -2.313 1.00 98.12 98 ASN A O 1
ATOM 770 N N . LEU A 1 99 ? -4.291 2.949 -3.523 1.00 98.56 99 LEU A N 1
ATOM 771 C CA . LEU A 1 99 ? -3.766 2.251 -4.692 1.00 98.56 99 LEU A CA 1
ATOM 772 C C . LEU A 1 99 ? -2.272 2.516 -4.810 1.00 98.56 99 LEU A C 1
ATOM 774 O O . LEU A 1 99 ? -1.832 3.653 -4.657 1.00 98.56 99 LEU A O 1
ATOM 778 N N . TYR A 1 100 ? -1.513 1.486 -5.153 1.00 98.75 100 TYR A N 1
ATOM 779 C CA . TYR A 1 100 ? -0.073 1.584 -5.334 1.00 98.75 100 TYR A CA 1
ATOM 780 C C . TYR A 1 100 ? 0.315 0.972 -6.669 1.00 98.75 100 TYR A C 1
ATOM 782 O O . TYR A 1 100 ? -0.020 -0.180 -6.945 1.00 98.75 100 TYR A O 1
ATOM 790 N N . VAL A 1 101 ? 1.059 1.735 -7.462 1.00 98.44 101 VAL A N 1
ATOM 791 C CA . VAL A 1 101 ? 1.650 1.297 -8.726 1.00 98.44 101 VAL A CA 1
ATOM 792 C C . VAL A 1 10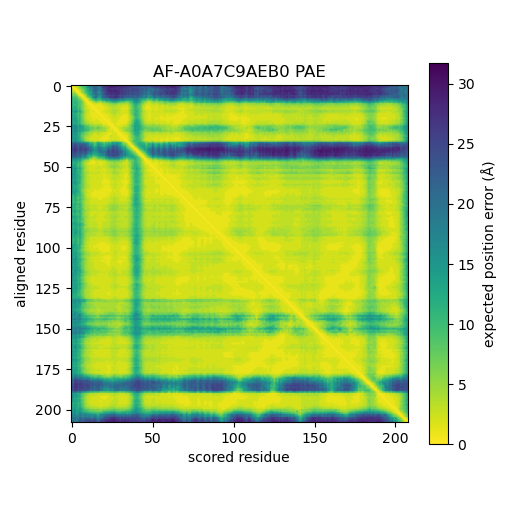1 ? 3.161 1.303 -8.547 1.00 98.44 101 VAL A C 1
ATOM 794 O O . VAL A 1 101 ? 3.765 2.369 -8.419 1.00 98.44 101 VAL A O 1
ATOM 797 N N . THR A 1 102 ? 3.768 0.120 -8.491 1.00 98.44 102 THR A N 1
ATOM 798 C CA . THR A 1 102 ? 5.196 -0.046 -8.192 1.00 98.44 102 THR A CA 1
ATOM 799 C C . THR A 1 102 ? 5.913 -0.621 -9.416 1.00 98.44 102 THR A C 1
ATOM 801 O O . THR A 1 102 ? 5.499 -1.678 -9.900 1.00 98.44 102 THR A O 1
ATOM 804 N N . PRO A 1 103 ? 6.966 0.041 -9.928 1.00 97.25 103 PRO A N 1
ATOM 805 C CA . PRO A 1 103 ? 7.725 -0.450 -11.073 1.00 97.25 103 PRO A CA 1
ATOM 806 C C . PRO A 1 103 ? 8.445 -1.778 -10.762 1.00 97.25 103 PRO A C 1
ATOM 808 O O . PRO A 1 103 ? 8.507 -2.199 -9.603 1.00 97.25 103 PRO A O 1
ATOM 811 N N . PRO A 1 104 ? 8.962 -2.467 -11.792 1.00 95.69 104 PRO A N 1
ATOM 812 C CA . PRO A 1 104 ? 9.717 -3.704 -11.618 1.00 95.69 104 PRO A CA 1
ATOM 813 C C . PRO A 1 104 ? 10.941 -3.526 -10.709 1.00 95.69 104 PRO A C 1
ATOM 815 O O . PRO A 1 104 ? 11.609 -2.494 -10.770 1.00 95.69 104 PRO A O 1
ATOM 818 N N . ASN A 1 105 ? 11.273 -4.553 -9.920 1.00 94.69 105 ASN A N 1
ATOM 819 C CA . ASN A 1 105 ? 12.472 -4.612 -9.070 1.00 94.69 105 ASN A CA 1
ATOM 820 C C . ASN A 1 105 ? 12.603 -3.436 -8.092 1.00 94.69 105 ASN A C 1
ATOM 822 O O . ASN A 1 105 ? 13.707 -2.967 -7.804 1.00 94.69 105 ASN A O 1
ATOM 826 N N . SER A 1 106 ? 11.477 -2.937 -7.579 1.00 96.56 106 SER A N 1
ATOM 827 C CA . SER A 1 106 ? 11.470 -1.809 -6.654 1.00 96.56 106 SER A CA 1
ATOM 828 C C . SER A 1 106 ? 10.553 -2.012 -5.451 1.00 96.56 106 SER A C 1
ATOM 830 O O . SER A 1 106 ? 9.634 -2.836 -5.441 1.00 96.56 106 SER A O 1
ATOM 832 N N . GLN A 1 107 ? 10.841 -1.244 -4.400 1.00 98.12 107 GLN A N 1
ATOM 833 C CA . GLN A 1 107 ? 10.065 -1.172 -3.169 1.00 98.12 107 GLN A CA 1
ATOM 834 C C . GLN A 1 107 ? 9.642 0.283 -2.947 1.00 98.12 107 GLN A C 1
ATOM 836 O O . GLN A 1 107 ? 10.464 1.193 -3.043 1.00 98.12 107 GLN A O 1
ATOM 841 N N . GLY A 1 108 ? 8.352 0.499 -2.683 1.00 97.31 108 GLY A N 1
ATOM 842 C CA . GLY A 1 108 ? 7.786 1.830 -2.458 1.00 97.31 108 GLY A CA 1
ATOM 843 C C . GLY A 1 108 ? 7.993 2.327 -1.032 1.00 97.31 108 GLY A C 1
ATOM 844 O O . GLY A 1 108 ? 8.695 3.307 -0.812 1.00 97.31 108 GLY A O 1
ATOM 845 N N . LEU A 1 109 ? 7.364 1.640 -0.077 1.00 97.00 109 LEU A N 1
ATOM 846 C CA . LEU A 1 109 ? 7.379 2.004 1.341 1.00 97.00 109 LEU A CA 1
ATOM 847 C C . LEU A 1 109 ? 8.430 1.202 2.097 1.00 97.00 109 LEU A C 1
ATOM 849 O O . LEU A 1 109 ? 8.671 0.032 1.778 1.00 97.00 109 LEU A O 1
ATOM 853 N N . ALA A 1 110 ? 9.037 1.833 3.100 1.00 96.12 110 ALA A N 1
ATOM 854 C CA . ALA A 1 110 ? 9.978 1.172 3.996 1.00 96.12 110 ALA A CA 1
ATOM 855 C C . ALA A 1 110 ? 9.258 0.107 4.841 1.00 96.12 110 ALA A C 1
ATOM 857 O O . ALA A 1 110 ? 8.035 -0.026 4.796 1.00 96.12 110 ALA A O 1
ATOM 858 N N . CYS A 1 111 ? 10.010 -0.686 5.607 1.00 95.94 111 CYS A N 1
ATOM 859 C CA . CYS A 1 111 ? 9.390 -1.611 6.554 1.00 95.94 111 CYS A CA 1
ATOM 860 C C . CYS A 1 111 ? 8.614 -0.815 7.614 1.00 95.94 111 CYS A C 1
ATOM 862 O O . CYS A 1 111 ? 9.199 0.026 8.293 1.00 95.94 111 CYS A O 1
ATOM 864 N N . HIS A 1 112 ? 7.314 -1.068 7.745 1.00 95.81 112 HIS A N 1
ATOM 865 C CA . HIS A 1 112 ? 6.425 -0.348 8.662 1.00 95.81 112 HIS A CA 1
ATOM 866 C C . HIS A 1 112 ? 5.349 -1.281 9.216 1.00 95.81 112 HIS A C 1
ATOM 868 O O . HIS A 1 112 ? 5.197 -2.411 8.755 1.00 95.81 112 HIS A O 1
ATOM 874 N N . PHE A 1 113 ? 4.604 -0.811 10.213 1.00 96.31 113 PHE A N 1
ATOM 875 C CA . PHE A 1 113 ? 3.350 -1.419 10.642 1.00 96.31 113 PHE A CA 1
ATOM 876 C C . PHE A 1 113 ? 2.239 -0.370 10.601 1.00 96.31 113 PHE A C 1
ATOM 878 O O . PHE A 1 113 ? 2.503 0.823 10.744 1.00 96.31 113 PHE A O 1
ATOM 885 N N . ASP A 1 114 ? 1.004 -0.835 10.450 1.00 95.75 114 ASP A N 1
ATOM 886 C CA . ASP A 1 114 ? -0.177 0.023 10.435 1.00 95.75 114 ASP A CA 1
ATOM 887 C C . ASP A 1 114 ? -0.916 -0.004 11.777 1.00 95.75 114 ASP A C 1
ATOM 889 O O . ASP A 1 114 ? -0.910 -1.010 12.498 1.00 95.75 114 ASP A O 1
ATOM 893 N N . ASP A 1 115 ? -1.623 1.086 12.071 1.00 94.25 115 ASP A N 1
ATOM 894 C CA . ASP A 1 115 ? -2.597 1.207 13.163 1.00 94.25 115 ASP A CA 1
ATOM 895 C C . ASP A 1 115 ? -3.976 0.599 12.827 1.00 94.25 115 ASP A C 1
ATOM 897 O O . ASP A 1 115 ? -4.882 0.539 13.659 1.00 94.25 115 ASP A O 1
ATOM 901 N N . HIS A 1 116 ? -4.131 0.069 11.617 1.00 95.06 116 HIS A N 1
ATOM 902 C CA . HIS A 1 116 ? -5.350 -0.536 11.095 1.00 95.06 116 HIS A CA 1
ATOM 903 C C . HIS A 1 116 ? -5.058 -1.908 10.488 1.00 95.06 116 HIS A C 1
ATOM 905 O O . HIS A 1 116 ? -3.939 -2.213 10.080 1.00 95.06 116 HIS A O 1
ATOM 911 N N . CYS A 1 117 ? -6.059 -2.788 10.478 1.00 96.19 117 CYS A N 1
ATOM 912 C CA . CYS A 1 117 ? -5.903 -4.059 9.780 1.00 96.19 117 CYS A CA 1
ATOM 913 C C . CYS A 1 117 ? -6.071 -3.816 8.282 1.00 96.19 117 CYS A C 1
ATOM 915 O O . CYS A 1 117 ? -6.957 -3.059 7.888 1.00 96.19 117 CYS A O 1
ATOM 917 N N . VAL A 1 118 ? -5.282 -4.480 7.443 1.00 97.62 118 VAL A N 1
ATOM 918 C CA . VAL A 1 118 ? -5.314 -4.252 5.997 1.00 97.62 118 VAL A CA 1
ATOM 919 C C . VAL A 1 118 ? -5.585 -5.540 5.231 1.00 97.62 118 VAL A C 1
ATOM 921 O O . VAL A 1 118 ? -4.981 -6.581 5.488 1.00 97.62 118 VAL A O 1
ATOM 924 N N . PHE A 1 119 ? -6.500 -5.459 4.265 1.00 98.50 119 PHE A N 1
ATOM 925 C CA . PHE A 1 119 ? -6.583 -6.421 3.170 1.00 98.50 119 PHE A CA 1
ATOM 926 C C . PHE A 1 119 ? -5.870 -5.838 1.953 1.00 98.50 119 PHE A C 1
ATOM 928 O O . PHE A 1 119 ? -6.243 -4.780 1.451 1.00 98.50 119 PHE A O 1
ATOM 935 N N . VAL A 1 120 ? -4.844 -6.527 1.477 1.00 98.75 120 VAL A N 1
ATOM 936 C CA . VAL A 1 120 ? -4.122 -6.225 0.244 1.00 98.75 120 VAL A CA 1
ATOM 937 C C . VAL A 1 120 ? -4.752 -7.041 -0.875 1.00 98.75 120 VAL A C 1
ATOM 939 O O . VAL A 1 120 ? -4.739 -8.266 -0.814 1.00 98.75 120 VAL A O 1
ATOM 942 N N . CYS A 1 121 ? -5.276 -6.382 -1.901 1.00 98.56 121 CYS A N 1
ATOM 943 C CA . CYS A 1 121 ? -5.813 -7.007 -3.105 1.00 98.56 121 CYS A CA 1
ATOM 944 C C . CYS A 1 121 ? -4.843 -6.775 -4.269 1.00 98.56 121 CYS A C 1
ATOM 946 O O . CYS A 1 121 ? -4.655 -5.632 -4.701 1.00 98.56 121 CYS A O 1
ATOM 948 N N . GLN A 1 122 ? -4.232 -7.840 -4.786 1.00 98.31 122 GLN A N 1
ATOM 949 C CA . GLN A 1 122 ? -3.306 -7.752 -5.913 1.00 98.31 122 GLN A CA 1
ATOM 950 C C . GLN A 1 122 ? -4.098 -7.655 -7.224 1.00 98.31 122 GLN A C 1
ATOM 952 O O . GLN A 1 122 ? -4.791 -8.591 -7.619 1.00 98.31 122 GLN A O 1
ATOM 957 N N . LEU A 1 123 ? -4.027 -6.500 -7.886 1.00 97.19 123 LEU A N 1
ATOM 958 C CA . LEU A 1 123 ? -4.836 -6.197 -9.072 1.00 97.19 123 LEU A CA 1
ATOM 959 C C . LEU A 1 123 ? -4.114 -6.512 -10.380 1.00 97.19 123 LEU A C 1
ATOM 961 O O . LEU A 1 123 ? -4.760 -6.907 -11.343 1.00 97.19 123 LEU A O 1
ATOM 965 N N . PHE A 1 124 ? -2.802 -6.286 -10.424 1.00 96.44 124 PHE A N 1
ATOM 966 C CA . PHE A 1 124 ? -1.988 -6.517 -11.614 1.00 96.44 124 PHE A CA 1
ATOM 967 C C . PHE A 1 124 ? -0.560 -6.910 -11.236 1.00 96.44 124 PHE A C 1
ATOM 969 O O . PHE A 1 124 ? -0.007 -6.358 -10.282 1.00 96.44 124 PHE A O 1
ATOM 976 N N . GLY A 1 125 ? 0.055 -7.807 -12.000 1.00 94.50 125 GLY A N 1
ATOM 977 C CA . GLY A 1 125 ? 1.435 -8.241 -11.807 1.00 94.50 125 GLY A CA 1
ATOM 978 C C . GLY A 1 125 ? 1.666 -9.002 -10.500 1.00 94.50 125 GLY A C 1
ATOM 979 O O . GLY A 1 125 ? 0.733 -9.506 -9.869 1.00 94.50 125 GLY A O 1
ATOM 980 N N . ILE A 1 126 ? 2.937 -9.082 -10.100 1.00 95.12 126 ILE A N 1
ATOM 981 C CA . ILE A 1 126 ? 3.394 -9.899 -8.973 1.00 95.12 126 ILE A CA 1
ATOM 982 C C . ILE A 1 126 ? 4.051 -9.019 -7.910 1.00 95.12 126 ILE A C 1
ATOM 984 O O . ILE A 1 126 ? 4.839 -8.124 -8.226 1.00 95.12 126 ILE A O 1
ATOM 988 N N . LYS A 1 127 ? 3.752 -9.282 -6.634 1.00 97.25 127 LYS A N 1
ATOM 989 C CA . LYS A 1 127 ? 4.398 -8.596 -5.512 1.00 97.25 127 LYS A CA 1
ATOM 990 C C . LYS A 1 127 ? 4.785 -9.567 -4.406 1.00 97.25 127 LYS A C 1
ATOM 992 O O . LYS A 1 127 ? 3.950 -10.331 -3.928 1.00 97.25 127 LYS A O 1
ATOM 997 N N . GLU A 1 128 ? 6.044 -9.521 -3.987 1.00 97.81 128 GLU A N 1
ATOM 998 C CA . GLU A 1 128 ? 6.520 -10.248 -2.816 1.00 97.81 128 GLU A CA 1
ATOM 999 C C . GLU A 1 128 ? 6.301 -9.397 -1.56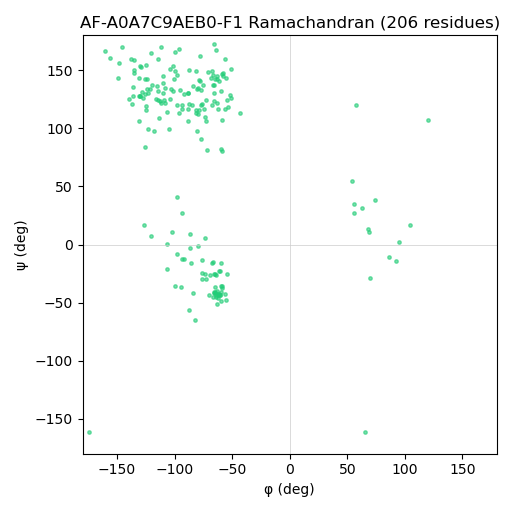5 1.00 97.81 128 GLU A C 1
ATOM 1001 O O . GLU A 1 128 ? 6.819 -8.287 -1.442 1.00 97.81 128 GLU A O 1
ATOM 1006 N N . TRP A 1 129 ? 5.532 -9.929 -0.627 1.00 98.56 129 TRP A N 1
ATOM 1007 C CA . TRP A 1 129 ? 5.300 -9.359 0.690 1.00 98.56 129 TRP A CA 1
ATOM 1008 C C . TRP A 1 129 ? 6.121 -10.114 1.724 1.00 98.56 129 TRP A C 1
ATOM 1010 O O . TRP A 1 129 ? 6.108 -11.339 1.757 1.00 98.56 129 TRP A O 1
ATOM 1020 N N . THR A 1 130 ? 6.803 -9.391 2.605 1.00 98.19 130 THR A N 1
ATOM 1021 C CA . THR A 1 130 ? 7.388 -9.957 3.824 1.00 98.19 130 THR A CA 1
ATOM 1022 C C . THR A 1 130 ? 6.574 -9.474 5.012 1.00 98.19 130 THR A C 1
ATOM 1024 O O . THR A 1 130 ? 6.478 -8.266 5.219 1.00 98.19 130 THR A O 1
ATOM 1027 N N . VAL A 1 131 ? 6.008 -10.398 5.791 1.00 98.12 131 VAL A N 1
ATOM 1028 C CA . VAL A 1 131 ? 5.255 -10.091 7.019 1.00 98.12 131 VAL A CA 1
ATOM 1029 C C . VAL A 1 131 ? 5.971 -10.694 8.217 1.00 98.12 131 VAL A C 1
ATOM 1031 O O . VAL A 1 131 ? 6.246 -11.895 8.257 1.00 98.12 131 VAL A O 1
ATOM 1034 N N . PHE A 1 132 ? 6.274 -9.863 9.205 1.00 97.31 132 PHE A N 1
ATOM 1035 C CA . PHE A 1 132 ? 7.014 -10.268 10.391 1.00 97.31 132 PHE A CA 1
ATOM 1036 C C . PHE A 1 132 ? 6.074 -10.890 11.433 1.00 97.31 132 PHE A C 1
ATOM 1038 O O . PHE A 1 132 ? 4.980 -10.378 11.648 1.00 97.31 132 PHE A O 1
ATOM 1045 N N . PRO A 1 133 ? 6.450 -12.010 12.078 1.00 93.31 133 PRO A N 1
ATOM 1046 C CA . PRO A 1 133 ? 5.506 -12.857 12.815 1.00 93.31 133 PRO A CA 1
ATOM 1047 C C . PRO A 1 133 ? 5.072 -12.302 14.176 1.00 93.31 133 PRO A C 1
ATOM 1049 O O . PRO A 1 133 ? 4.145 -12.840 14.780 1.00 93.31 133 PRO A O 1
ATOM 1052 N N . GLN A 1 134 ? 5.756 -11.280 14.691 1.00 92.81 134 GLN A N 1
ATOM 1053 C CA . GLN A 1 134 ? 5.424 -10.640 15.959 1.00 92.81 134 GLN A CA 1
ATOM 1054 C C . GLN A 1 134 ? 5.008 -9.193 15.703 1.00 92.81 134 GLN A C 1
ATOM 1056 O O . GLN A 1 134 ? 5.669 -8.513 14.913 1.00 92.81 134 GLN A O 1
ATOM 1061 N N . PRO A 1 135 ? 3.936 -8.719 16.358 1.00 93.19 135 PRO A N 1
ATOM 1062 C CA . PRO A 1 135 ? 3.572 -7.323 16.261 1.00 93.19 135 PRO A CA 1
ATOM 1063 C C . PRO A 1 135 ? 4.655 -6.466 16.921 1.00 93.19 135 PRO A C 1
ATOM 1065 O O . PRO A 1 135 ? 5.130 -6.792 18.008 1.00 93.19 135 PRO A O 1
ATOM 1068 N N . VAL A 1 136 ? 5.015 -5.360 16.273 1.00 93.25 136 VAL A N 1
ATOM 1069 C CA . VAL A 1 136 ? 5.859 -4.314 16.868 1.00 93.25 136 VAL A CA 1
ATOM 1070 C C . VAL A 1 136 ? 5.112 -3.669 18.033 1.00 93.25 136 VAL A C 1
ATOM 1072 O O . VAL A 1 136 ? 5.675 -3.470 19.106 1.00 93.25 136 VAL A O 1
ATOM 1075 N N . VAL A 1 137 ? 3.816 -3.419 17.832 1.00 93.62 137 VAL A N 1
ATOM 1076 C CA . VAL A 1 137 ? 2.880 -2.928 18.845 1.00 93.62 137 VAL A CA 1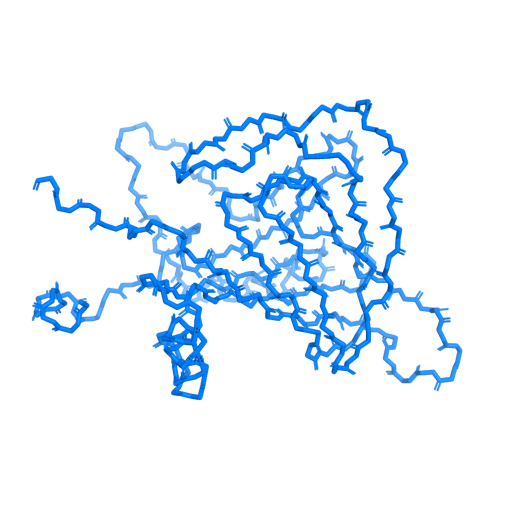
ATOM 1077 C C . VAL A 1 137 ? 1.659 -3.830 18.861 1.00 93.62 137 VAL A C 1
ATOM 1079 O O . VAL A 1 137 ? 1.081 -4.126 17.816 1.00 93.62 137 VAL A O 1
ATOM 1082 N N . GLN A 1 138 ? 1.238 -4.279 20.041 1.00 94.44 138 GLN A N 1
ATOM 1083 C CA . GLN A 1 138 ? 0.036 -5.095 20.158 1.00 94.44 138 GLN A CA 1
ATOM 1084 C C . GLN A 1 138 ? -1.207 -4.222 19.954 1.00 94.44 138 GLN A C 1
ATOM 1086 O O . GLN A 1 138 ? -1.576 -3.459 20.839 1.00 94.44 138 GLN A O 1
ATOM 1091 N N . LEU A 1 139 ? -1.896 -4.413 18.825 1.00 93.00 139 LEU A N 1
ATOM 1092 C CA . LEU A 1 139 ? -3.166 -3.746 18.514 1.00 93.00 139 LEU A CA 1
ATOM 1093 C C . LEU A 1 139 ? -3.103 -2.204 18.613 1.00 93.00 139 LEU A C 1
ATOM 1095 O O . LEU A 1 139 ? -3.955 -1.641 19.308 1.00 93.00 139 LEU A O 1
ATOM 1099 N N . PRO A 1 140 ? -2.166 -1.538 17.906 1.00 93.50 140 PRO A N 1
ATOM 1100 C CA . PRO A 1 140 ? -1.989 -0.088 17.956 1.00 93.50 140 PRO A CA 1
ATOM 1101 C C . PRO A 1 140 ? -3.293 0.678 17.733 1.00 93.50 140 PRO A C 1
ATOM 1103 O O . PRO A 1 140 ? -4.204 0.193 17.049 1.00 93.50 140 PRO A O 1
ATOM 1106 N N . ARG A 1 141 ? -3.377 1.867 18.331 1.00 90.69 141 ARG A N 1
ATOM 1107 C CA . ARG A 1 141 ? -4.460 2.832 18.091 1.00 90.69 141 ARG A CA 1
ATOM 1108 C C . ARG A 1 141 ? -4.052 3.876 17.056 1.00 90.69 141 ARG A C 1
ATOM 1110 O O . ARG A 1 141 ? -2.882 3.979 16.698 1.00 90.69 141 ARG A O 1
ATOM 1117 N N . LEU A 1 142 ? -5.028 4.645 16.584 1.00 85.44 142 LEU A N 1
ATOM 1118 C CA . LEU A 1 142 ? -4.832 5.699 15.599 1.00 85.44 142 LEU A CA 1
ATOM 1119 C C . LEU A 1 142 ? -3.704 6.649 16.036 1.00 85.44 142 LEU A C 1
ATOM 1121 O O . LEU A 1 142 ? -3.727 7.167 17.155 1.00 85.44 142 LEU A O 1
ATOM 1125 N N . TYR A 1 143 ? -2.745 6.885 15.139 1.00 79.25 143 TYR A N 1
ATOM 1126 C CA . TYR A 1 143 ? -1.541 7.708 15.357 1.00 79.25 143 TYR A CA 1
ATOM 1127 C C . TYR A 1 143 ? -0.495 7.136 16.327 1.00 79.25 143 TYR A C 1
ATOM 1129 O O . TYR A 1 143 ? 0.456 7.834 16.694 1.00 79.25 143 TYR A O 1
ATOM 1137 N N . GLU A 1 144 ? -0.616 5.871 16.732 1.00 81.56 144 GLU A N 1
ATOM 1138 C CA . GLU A 1 144 ? 0.439 5.186 17.473 1.00 81.56 144 GLU A CA 1
ATOM 1139 C C . GLU A 1 144 ? 1.565 4.774 16.518 1.00 81.56 144 GLU A C 1
ATOM 1141 O O . GLU A 1 144 ? 1.558 3.701 15.915 1.00 81.56 144 GLU A O 1
ATOM 1146 N N . HIS A 1 145 ? 2.540 5.667 16.370 1.00 75.81 145 HIS A N 1
ATOM 1147 C CA . HIS A 1 145 ? 3.708 5.461 15.523 1.00 75.81 145 HIS A CA 1
ATOM 1148 C C . HIS A 1 145 ? 4.937 5.129 16.368 1.00 75.81 145 HIS A C 1
ATOM 1150 O O . HIS A 1 145 ? 5.317 5.892 17.256 1.00 75.81 145 HIS A O 1
ATOM 1156 N N . LEU A 1 146 ? 5.580 4.005 16.055 1.00 83.69 146 LEU A N 1
ATOM 1157 C CA . LEU A 1 146 ? 6.887 3.626 16.585 1.00 83.69 146 LEU A CA 1
ATOM 1158 C C . LEU A 1 146 ? 7.813 3.242 15.437 1.00 83.69 146 LEU A C 1
ATOM 1160 O O . LEU A 1 146 ? 7.368 2.771 14.389 1.00 83.69 146 LEU A O 1
ATOM 1164 N N . GLU A 1 147 ? 9.112 3.411 15.656 1.00 86.19 147 GLU A N 1
ATOM 1165 C CA . GLU A 1 147 ? 10.112 2.885 14.738 1.00 86.19 147 GLU A CA 1
ATOM 1166 C C . GLU A 1 147 ? 10.083 1.355 14.751 1.00 86.19 147 GLU A C 1
ATOM 1168 O O . GLU A 1 147 ? 9.988 0.717 15.803 1.00 86.19 147 GLU A O 1
ATOM 1173 N N . VAL A 1 148 ? 10.180 0.762 13.564 1.00 88.50 148 VAL A N 1
ATOM 1174 C CA . VAL A 1 148 ? 10.324 -0.683 13.429 1.00 88.50 148 VAL A CA 1
ATOM 1175 C C . VAL A 1 148 ? 11.742 -1.076 13.866 1.00 88.50 148 VAL A C 1
ATOM 1177 O O . VAL A 1 148 ? 12.707 -0.542 13.314 1.00 88.50 148 VAL A O 1
ATOM 1180 N N . PRO A 1 149 ? 11.906 -2.003 14.830 1.00 87.31 149 PRO A N 1
ATOM 1181 C CA . PRO A 1 149 ? 13.225 -2.477 15.237 1.00 87.31 149 PRO A CA 1
ATOM 1182 C C . PRO A 1 149 ? 14.007 -3.075 14.061 1.00 87.31 149 PRO A C 1
ATOM 1184 O O . PRO A 1 149 ? 13.429 -3.689 13.167 1.00 87.31 149 PRO A O 1
ATOM 1187 N N . LYS A 1 150 ? 15.337 -2.939 14.066 1.00 83.12 150 LYS A N 1
ATOM 1188 C CA . LYS A 1 150 ? 16.193 -3.501 13.002 1.00 83.12 150 LYS A CA 1
ATOM 1189 C C . LYS A 1 150 ? 16.381 -5.015 13.124 1.00 83.12 150 LYS A C 1
ATOM 1191 O O . LYS A 1 150 ? 16.661 -5.691 12.142 1.00 83.12 150 LYS A O 1
ATOM 1196 N N . ASP A 1 151 ? 16.236 -5.548 14.329 1.00 84.25 151 ASP A N 1
ATOM 1197 C CA . ASP A 1 151 ? 16.474 -6.940 14.706 1.00 84.25 151 ASP A CA 1
ATOM 1198 C C . ASP A 1 151 ? 15.182 -7.770 14.737 1.00 84.25 151 ASP A C 1
ATOM 1200 O O . ASP A 1 151 ? 14.964 -8.606 15.617 1.00 84.25 151 ASP A O 1
ATOM 1204 N N . LEU A 1 152 ? 14.306 -7.560 13.752 1.00 85.38 152 LEU A N 1
ATOM 1205 C CA . LEU A 1 152 ? 13.122 -8.396 13.607 1.00 85.38 152 LEU A CA 1
ATOM 1206 C C . LEU A 1 152 ? 13.505 -9.850 13.312 1.00 85.38 152 LEU A C 1
ATOM 1208 O O . LEU A 1 152 ? 14.448 -10.149 12.577 1.00 85.38 152 LEU A O 1
ATOM 1212 N N . ARG A 1 153 ? 12.704 -10.771 13.854 1.00 88.12 153 ARG A N 1
ATOM 1213 C CA . ARG A 1 153 ? 12.741 -12.188 13.471 1.00 88.12 153 ARG A CA 1
ATOM 1214 C C . ARG A 1 153 ? 12.528 -12.345 11.969 1.00 88.12 153 ARG A C 1
ATOM 1216 O O . ARG A 1 153 ? 11.945 -11.481 11.333 1.00 88.12 153 ARG A O 1
ATOM 1223 N N . GLU A 1 154 ? 12.930 -13.481 11.414 1.00 92.06 154 GLU A N 1
ATOM 1224 C CA . GLU A 1 154 ? 12.694 -13.769 10.001 1.00 92.06 154 GLU A CA 1
ATOM 1225 C C . GLU A 1 154 ? 11.201 -13.643 9.649 1.00 92.06 154 GLU A C 1
ATOM 1227 O O . GLU A 1 154 ? 10.328 -14.239 10.291 1.00 92.06 154 GLU A O 1
ATOM 1232 N N . GLY A 1 155 ? 10.915 -12.795 8.660 1.00 94.12 155 GLY A N 1
ATOM 1233 C CA . GLY A 1 155 ? 9.568 -12.558 8.167 1.00 94.12 155 GLY A CA 1
ATOM 1234 C C . GLY A 1 155 ? 9.139 -13.640 7.182 1.00 94.12 155 GLY A C 1
ATOM 1235 O O . GLY A 1 155 ? 9.946 -14.191 6.438 1.00 94.12 155 GLY A O 1
ATOM 1236 N N . ARG A 1 156 ? 7.840 -13.924 7.139 1.00 96.69 156 ARG A N 1
ATOM 1237 C CA . ARG A 1 156 ? 7.263 -14.825 6.143 1.00 96.69 156 ARG A CA 1
ATOM 1238 C C . ARG A 1 156 ? 7.171 -14.107 4.801 1.00 96.69 156 ARG A C 1
ATOM 1240 O O . ARG A 1 156 ? 6.464 -13.105 4.700 1.00 96.69 156 ARG A O 1
ATOM 1247 N N . GLN A 1 157 ? 7.818 -14.659 3.780 1.00 97.38 157 GLN A N 1
ATOM 1248 C CA . GLN A 1 157 ? 7.657 -14.224 2.393 1.00 97.38 157 GLN A CA 1
ATOM 1249 C C . GLN A 1 157 ? 6.391 -14.831 1.777 1.00 97.38 157 GLN A C 1
ATOM 1251 O O . GLN A 1 157 ? 6.098 -16.019 1.942 1.00 97.38 157 GLN A O 1
ATOM 1256 N N . ILE A 1 158 ? 5.612 -13.996 1.098 1.00 97.88 158 ILE A N 1
ATOM 1257 C CA . ILE A 1 158 ? 4.339 -14.338 0.469 1.00 97.88 158 ILE A CA 1
ATOM 1258 C C . ILE A 1 158 ? 4.316 -13.668 -0.899 1.00 97.88 158 ILE A C 1
ATOM 1260 O O . ILE A 1 158 ? 4.396 -12.448 -1.000 1.00 97.88 158 ILE A O 1
ATOM 1264 N N . LEU A 1 159 ? 4.186 -14.465 -1.951 1.00 97.31 159 LEU A N 1
ATOM 1265 C CA . LEU A 1 159 ? 4.129 -13.966 -3.315 1.00 97.31 159 LEU A CA 1
ATOM 1266 C C . LEU A 1 159 ? 2.670 -13.833 -3.753 1.00 97.31 159 LEU A C 1
ATOM 1268 O O . LEU A 1 159 ? 1.990 -14.848 -3.884 1.00 97.31 159 LEU A O 1
ATOM 1272 N N . LEU A 1 160 ? 2.204 -12.605 -3.978 1.00 97.38 160 LEU A N 1
ATOM 1273 C CA . LEU A 1 160 ? 0.855 -12.338 -4.475 1.00 97.38 160 LEU A CA 1
ATOM 1274 C C . LEU A 1 160 ? 0.860 -12.177 -5.992 1.00 97.38 160 LEU A C 1
ATOM 1276 O O . LEU A 1 160 ? 1.677 -11.431 -6.537 1.00 97.38 160 LEU A O 1
ATOM 1280 N N . ARG A 1 161 ? -0.083 -12.850 -6.650 1.00 95.44 161 ARG A N 1
ATOM 1281 C CA . ARG A 1 161 ? -0.420 -12.721 -8.072 1.00 95.44 161 ARG A CA 1
ATOM 1282 C C . ARG A 1 161 ? -1.799 -12.087 -8.229 1.00 95.44 161 ARG A C 1
ATOM 1284 O O . ARG A 1 161 ? -2.533 -11.916 -7.261 1.00 95.44 161 ARG A O 1
ATOM 1291 N N . GLU A 1 162 ? -2.146 -11.716 -9.455 1.00 95.62 162 GLU A N 1
ATOM 1292 C CA . GLU A 1 162 ? -3.442 -11.112 -9.774 1.00 95.62 162 GLU A CA 1
ATOM 1293 C C . GLU A 1 162 ? -4.613 -11.940 -9.225 1.00 95.62 162 GLU A C 1
ATOM 1295 O O . GLU A 1 162 ? -4.725 -13.136 -9.491 1.00 95.62 162 GLU A O 1
ATOM 1300 N N . GLY A 1 163 ? -5.487 -11.290 -8.454 1.00 96.81 163 GLY A N 1
ATOM 1301 C CA . GLY A 1 163 ? -6.630 -11.920 -7.790 1.00 96.81 163 GLY A CA 1
ATOM 1302 C C . GLY A 1 163 ? -6.356 -12.415 -6.367 1.00 96.81 163 GLY A C 1
ATO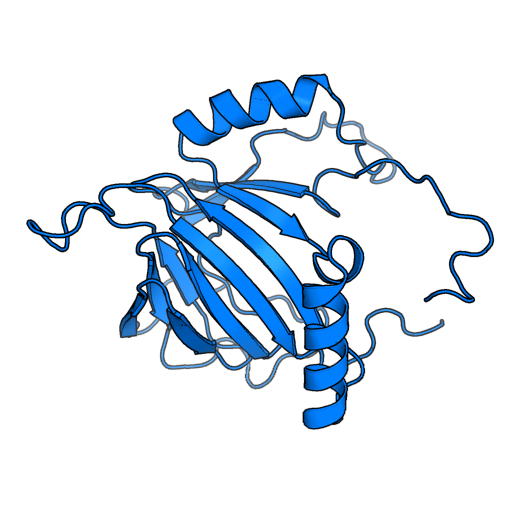M 1303 O O . GLY A 1 163 ? -7.317 -12.644 -5.629 1.00 96.81 163 GLY A O 1
ATOM 1304 N N . ASP A 1 164 ? -5.093 -12.520 -5.945 1.00 98.19 164 ASP A N 1
ATOM 1305 C CA . ASP A 1 164 ? -4.757 -12.905 -4.576 1.00 98.19 164 ASP A CA 1
ATOM 1306 C C . ASP A 1 164 ? -5.090 -11.789 -3.576 1.00 98.19 164 ASP A C 1
ATOM 1308 O O . ASP A 1 164 ? -4.993 -10.587 -3.861 1.00 98.19 164 ASP A O 1
ATOM 1312 N N . ILE A 1 165 ? -5.453 -12.208 -2.362 1.00 98.50 165 ILE A N 1
ATOM 1313 C CA . ILE A 1 165 ? -5.732 -11.320 -1.235 1.00 98.50 165 ILE A CA 1
ATOM 1314 C C . ILE A 1 165 ? -4.878 -11.735 -0.036 1.00 98.50 165 ILE A C 1
ATOM 1316 O O . ILE A 1 165 ? -4.892 -12.897 0.371 1.00 98.50 165 ILE A O 1
ATOM 1320 N N . LEU A 1 166 ? -4.178 -10.772 0.565 1.00 98.69 166 LEU A N 1
ATOM 1321 C CA . LEU A 1 166 ? -3.421 -10.943 1.806 1.00 98.69 166 LEU A CA 1
ATOM 1322 C C . LEU A 1 166 ? -4.039 -10.102 2.920 1.00 98.69 166 LEU A C 1
ATOM 1324 O O . LEU A 1 166 ? -4.288 -8.916 2.742 1.00 98.69 166 LEU A O 1
ATOM 1328 N N . TYR A 1 167 ? -4.249 -10.705 4.085 1.00 98.19 167 TYR A N 1
ATOM 1329 C CA . TYR A 1 167 ? -4.647 -9.993 5.296 1.00 98.19 167 TYR A CA 1
ATOM 1330 C C . TYR A 1 167 ? -3.440 -9.789 6.216 1.00 98.19 167 TYR A C 1
ATOM 1332 O O . TYR A 1 167 ? -2.722 -10.748 6.506 1.00 98.19 167 TYR A O 1
ATOM 1340 N N . ILE A 1 168 ? -3.254 -8.562 6.706 1.00 98.25 168 ILE A N 1
ATOM 1341 C CA . ILE A 1 168 ? -2.228 -8.211 7.693 1.00 98.25 168 ILE A CA 1
ATOM 1342 C C . ILE A 1 168 ? -2.924 -7.542 8.892 1.00 98.25 168 ILE A C 1
ATOM 1344 O O . ILE A 1 168 ? -3.585 -6.512 8.725 1.00 98.25 168 ILE A O 1
ATOM 1348 N N . PRO A 1 169 ? -2.826 -8.113 10.108 1.00 96.88 169 PRO A N 1
ATOM 1349 C CA . PRO A 1 169 ? -3.354 -7.468 11.304 1.00 96.88 169 PRO A CA 1
ATOM 1350 C C . PRO A 1 169 ? -2.562 -6.202 11.654 1.00 96.88 169 PRO A C 1
ATOM 1352 O O . PRO A 1 169 ? -1.346 -6.155 11.466 1.00 96.88 169 PRO A O 1
ATOM 1355 N N . ARG A 1 170 ? -3.232 -5.211 12.252 1.00 96.06 170 ARG A N 1
ATOM 1356 C CA . ARG A 1 170 ? -2.563 -4.001 12.755 1.00 96.06 170 ARG A CA 1
ATOM 1357 C C . ARG A 1 170 ? -1.439 -4.325 13.740 1.00 96.06 170 ARG A C 1
ATOM 1359 O O . ARG A 1 170 ? -1.564 -5.252 14.545 1.00 96.06 170 ARG A O 1
ATOM 1366 N N . GLY A 1 171 ? -0.363 -3.547 13.686 1.00 96.00 171 GLY A N 1
ATOM 1367 C CA . GLY A 1 171 ? 0.833 -3.724 14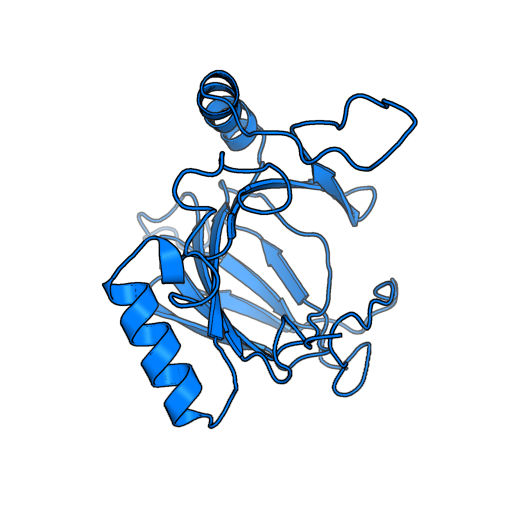.511 1.00 96.00 171 GLY A CA 1
ATOM 1368 C C . GLY A 1 171 ? 1.871 -4.700 13.958 1.00 96.00 171 GLY A C 1
ATOM 1369 O O . GLY A 1 171 ? 2.989 -4.733 14.467 1.00 96.00 171 GLY A O 1
ATOM 1370 N N . PHE A 1 172 ? 1.558 -5.476 12.916 1.00 97.31 172 PHE A N 1
ATOM 1371 C CA . PHE A 1 172 ? 2.513 -6.399 12.300 1.00 97.31 172 PHE A CA 1
ATOM 1372 C C . PHE A 1 172 ? 3.363 -5.673 11.260 1.00 97.31 172 PHE A C 1
ATOM 1374 O O . PHE A 1 172 ? 2.841 -5.145 10.273 1.00 97.31 172 PHE A O 1
ATOM 1381 N N . ALA A 1 173 ? 4.681 -5.668 11.480 1.00 97.50 173 ALA A N 1
ATOM 1382 C CA . ALA A 1 173 ? 5.608 -5.084 10.526 1.00 97.50 173 ALA A CA 1
ATOM 1383 C C . ALA A 1 173 ? 5.556 -5.836 9.194 1.00 97.50 173 ALA A C 1
ATOM 1385 O O . ALA A 1 173 ? 5.439 -7.068 9.156 1.00 97.50 173 ALA A O 1
ATOM 1386 N N . HIS A 1 174 ? 5.668 -5.095 8.101 1.00 98.06 174 HIS A N 1
ATOM 1387 C CA . HIS A 1 174 ? 5.669 -5.645 6.762 1.00 98.06 174 HIS A CA 1
ATOM 1388 C C . HIS A 1 174 ? 6.370 -4.724 5.757 1.00 98.06 174 HIS A C 1
ATOM 1390 O O . HIS A 1 174 ? 6.565 -3.529 5.978 1.00 98.06 174 HIS A O 1
ATOM 1396 N N . LYS A 1 175 ? 6.767 -5.313 4.629 1.00 97.62 175 LYS A N 1
ATOM 1397 C CA . LYS A 1 175 ? 7.326 -4.621 3.459 1.00 97.62 175 LYS A CA 1
ATOM 1398 C C . LYS A 1 175 ? 6.939 -5.360 2.182 1.00 97.62 175 LYS A C 1
ATOM 1400 O O . LYS A 1 175 ? 6.662 -6.559 2.231 1.00 97.62 175 LYS A O 1
ATOM 1405 N N . ALA A 1 176 ? 6.931 -4.658 1.051 1.00 98.00 176 ALA A N 1
ATOM 1406 C CA . ALA A 1 176 ? 6.479 -5.221 -0.219 1.00 98.00 176 ALA A CA 1
ATOM 1407 C C . ALA A 1 176 ? 7.352 -4.787 -1.403 1.00 98.00 176 ALA A C 1
ATOM 1409 O O . ALA A 1 176 ? 7.485 -3.593 -1.675 1.00 98.00 176 ALA A O 1
ATOM 1410 N N . HIS A 1 177 ? 7.868 -5.755 -2.156 1.00 97.25 177 HIS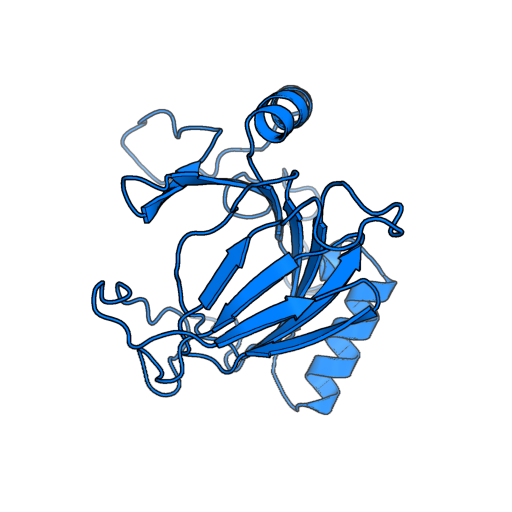 A N 1
ATOM 1411 C CA . HIS A 1 177 ? 8.778 -5.558 -3.282 1.00 97.25 177 HIS A CA 1
ATOM 1412 C C . HIS A 1 177 ? 8.190 -6.148 -4.572 1.00 97.25 177 HIS A C 1
ATOM 1414 O O . HIS A 1 177 ? 7.668 -7.263 -4.575 1.00 97.25 177 HIS A O 1
ATOM 1420 N N . THR A 1 178 ? 8.246 -5.405 -5.678 1.00 96.94 178 THR A N 1
ATOM 1421 C CA . THR A 1 178 ? 7.843 -5.931 -6.991 1.00 96.94 178 THR A CA 1
ATOM 1422 C C . THR A 1 178 ? 8.967 -6.789 -7.548 1.00 96.94 178 THR A C 1
ATOM 1424 O O . THR A 1 178 ? 10.037 -6.271 -7.851 1.00 96.94 178 THR A O 1
ATOM 1427 N N . VAL A 1 179 ? 8.716 -8.084 -7.712 1.00 92.25 179 VAL A N 1
ATOM 1428 C CA . VAL A 1 179 ? 9.693 -9.051 -8.230 1.00 92.25 179 VAL A CA 1
ATOM 1429 C C . VAL A 1 179 ? 9.455 -9.338 -9.714 1.00 92.25 179 VAL A C 1
ATOM 1431 O O . VAL A 1 179 ? 8.317 -9.309 -10.178 1.00 92.25 179 VAL A O 1
ATOM 1434 N N . THR A 1 180 ? 10.529 -9.635 -10.448 1.00 86.69 180 THR A N 1
ATOM 1435 C CA . THR A 1 180 ? 10.506 -10.049 -11.865 1.00 86.69 180 THR A CA 1
ATOM 1436 C C . THR A 1 180 ? 11.136 -11.429 -12.045 1.00 86.69 180 THR A C 1
ATOM 1438 O O . THR A 1 180 ? 11.793 -11.935 -11.136 1.00 86.69 180 THR A O 1
ATOM 1441 N N . GLY A 1 181 ? 10.911 -12.069 -13.195 1.00 78.94 181 GLY A N 1
ATOM 1442 C CA . GLY A 1 181 ? 11.556 -13.334 -13.560 1.00 78.94 181 GLY A CA 1
ATOM 1443 C C . GLY A 1 181 ? 11.151 -14.554 -12.724 1.00 78.94 181 GLY A C 1
ATOM 1444 O O . GLY A 1 181 ? 11.820 -15.583 -12.791 1.00 78.94 181 GLY A O 1
ATOM 1445 N N . VAL A 1 182 ? 10.076 -14.462 -11.934 1.00 72.19 182 VAL A N 1
ATOM 1446 C CA . VAL A 1 182 ? 9.660 -15.541 -11.020 1.00 72.19 182 VAL A CA 1
ATOM 1447 C C . VAL A 1 182 ? 8.986 -16.701 -11.759 1.00 72.19 182 VAL A C 1
ATOM 1449 O O . VAL A 1 182 ? 9.122 -17.849 -11.351 1.00 72.19 182 VAL A O 1
ATOM 1452 N N . ASP A 1 183 ? 8.324 -16.418 -12.883 1.00 67.50 183 ASP A N 1
ATOM 1453 C CA . ASP A 1 183 ? 7.650 -17.413 -13.715 1.00 67.50 183 ASP A CA 1
ATOM 1454 C C . ASP A 1 183 ? 8.066 -17.217 -15.185 1.00 67.50 183 ASP A C 1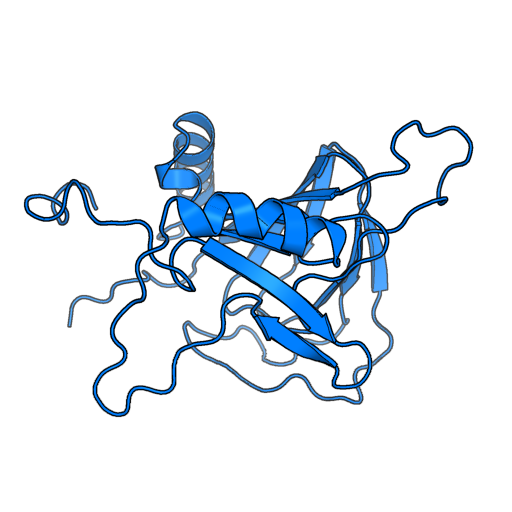
ATOM 1456 O O . ASP A 1 183 ? 7.583 -16.303 -15.854 1.00 67.50 183 ASP A O 1
ATOM 1460 N N . ALA A 1 184 ? 8.918 -18.106 -15.716 1.00 60.22 184 ALA A N 1
ATOM 1461 C CA . ALA A 1 184 ? 9.419 -18.054 -17.103 1.00 60.22 184 ALA A CA 1
ATOM 1462 C C . ALA A 1 184 ? 8.316 -18.136 -18.184 1.00 60.22 184 ALA A C 1
ATOM 1464 O O . ALA A 1 184 ? 8.558 -17.813 -19.344 1.00 60.22 184 ALA A O 1
ATOM 1465 N N . ASN A 1 185 ? 7.109 -18.566 -17.797 1.00 58.44 185 ASN A N 1
ATOM 1466 C CA . ASN A 1 185 ? 5.928 -18.663 -18.658 1.00 58.44 185 ASN A CA 1
ATOM 1467 C C . ASN A 1 185 ? 4.874 -17.579 -18.370 1.00 58.44 185 ASN A C 1
ATOM 1469 O O . ASN A 1 185 ? 3.819 -17.584 -19.004 1.00 58.44 185 ASN A O 1
ATOM 1473 N N . SER A 1 186 ? 5.110 -16.679 -17.409 1.00 57.56 186 SER A N 1
ATOM 1474 C CA . SER A 1 186 ? 4.189 -15.577 -17.134 1.00 57.56 186 SER A CA 1
ATOM 1475 C C . SER A 1 186 ? 4.542 -14.382 -18.015 1.00 57.56 186 SER A C 1
ATOM 1477 O O . SER A 1 186 ? 5.683 -13.935 -18.061 1.00 57.56 186 SER A O 1
ATOM 1479 N N . SER A 1 187 ? 3.549 -13.818 -18.697 1.00 56.28 187 SER A N 1
ATOM 1480 C CA . SER A 1 187 ? 3.683 -12.541 -19.407 1.00 56.28 187 SER A CA 1
ATOM 1481 C C . SER A 1 187 ? 3.735 -11.332 -18.459 1.00 56.28 187 SER A C 1
ATOM 1483 O O . SER A 1 187 ? 3.708 -10.196 -18.924 1.00 56.28 187 SER A O 1
ATOM 1485 N N . HIS A 1 188 ? 3.775 -11.560 -17.141 1.00 59.38 188 HIS A N 1
ATOM 1486 C CA . HIS A 1 188 ? 3.711 -10.533 -16.096 1.00 59.38 188 HIS A CA 1
ATOM 1487 C C . HIS A 1 188 ? 5.100 -10.077 -15.628 1.00 59.38 188 HIS A C 1
ATOM 1489 O O . HIS A 1 188 ? 5.254 -9.626 -14.494 1.00 59.38 188 HIS A O 1
ATOM 1495 N N . ASP A 1 189 ? 6.106 -10.178 -16.498 1.00 62.25 189 ASP A N 1
ATOM 1496 C CA . ASP A 1 189 ? 7.449 -9.657 -16.252 1.00 62.25 189 ASP A CA 1
ATOM 1497 C C . ASP A 1 189 ? 7.399 -8.120 -16.317 1.00 62.25 189 ASP A C 1
ATOM 1499 O O . ASP A 1 189 ? 7.581 -7.494 -17.362 1.00 62.25 189 ASP A O 1
ATOM 1503 N N . GLY A 1 190 ? 6.971 -7.503 -15.214 1.00 85.62 190 GLY A N 1
ATOM 1504 C CA . GLY A 1 190 ? 6.519 -6.121 -15.233 1.00 85.62 190 GLY A CA 1
ATOM 1505 C C . GLY A 1 190 ? 6.202 -5.538 -13.862 1.00 85.62 190 GLY A C 1
ATOM 1506 O O . GLY A 1 190 ? 6.679 -5.980 -12.821 1.00 85.62 190 GLY A O 1
ATOM 1507 N N . PHE A 1 191 ? 5.442 -4.451 -13.885 1.00 94.75 191 PHE A N 1
ATOM 1508 C CA . PHE A 1 191 ? 5.078 -3.689 -12.700 1.00 94.75 191 PHE A CA 1
ATOM 1509 C C . PHE A 1 191 ? 3.961 -4.352 -11.900 1.00 94.75 191 PHE A C 1
ATOM 1511 O O . PHE A 1 191 ? 3.204 -5.163 -12.430 1.00 94.75 191 PHE A O 1
ATOM 1518 N N . SER A 1 192 ? 3.815 -3.952 -10.638 1.00 97.06 192 SER A N 1
ATOM 1519 C CA . SER A 1 192 ? 2.716 -4.402 -9.786 1.00 97.06 192 SER A CA 1
ATOM 1520 C C . SER A 1 192 ? 1.719 -3.285 -9.500 1.00 97.06 192 SER A C 1
ATOM 1522 O O . SER A 1 192 ? 2.088 -2.117 -9.331 1.00 97.06 192 SER A O 1
ATOM 1524 N N . VAL A 1 193 ? 0.442 -3.657 -9.405 1.00 98.12 193 VAL A N 1
ATOM 1525 C CA . VAL A 1 193 ? -0.629 -2.798 -8.895 1.00 98.12 193 VAL A CA 1
ATOM 1526 C C . VAL A 1 193 ? -1.373 -3.536 -7.800 1.00 98.12 193 VAL A C 1
ATOM 1528 O O . VAL A 1 193 ? -1.869 -4.640 -8.017 1.00 98.12 193 VAL A O 1
ATOM 1531 N N . HIS A 1 194 ? -1.493 -2.912 -6.633 1.00 98.62 194 HIS A N 1
ATOM 1532 C CA . HIS A 1 194 ? -2.330 -3.435 -5.559 1.00 98.62 194 HIS A CA 1
ATOM 1533 C C . HIS A 1 194 ? -3.166 -2.330 -4.923 1.00 98.62 194 HIS A C 1
ATOM 1535 O O . HIS A 1 194 ? -2.772 -1.160 -4.896 1.00 98.62 194 HIS A O 1
ATOM 1541 N N . LEU A 1 195 ? -4.333 -2.726 -4.425 1.00 98.56 195 LEU A N 1
ATOM 1542 C CA . LEU A 1 195 ? -5.230 -1.897 -3.635 1.00 98.56 195 LEU A CA 1
ATOM 1543 C C . LEU A 1 195 ? -5.181 -2.382 -2.187 1.00 98.56 195 LEU A C 1
ATOM 1545 O O . LEU A 1 195 ? -5.260 -3.583 -1.943 1.00 98.56 195 LEU A O 1
ATOM 1549 N N . THR A 1 196 ? -5.082 -1.470 -1.230 1.00 98.56 196 THR A N 1
ATOM 1550 C CA . THR A 1 196 ? -5.274 -1.786 0.185 1.00 98.56 196 THR A CA 1
ATOM 1551 C C . THR A 1 196 ? -6.667 -1.372 0.637 1.00 98.56 196 THR A C 1
ATOM 1553 O O . THR A 1 196 ? -7.189 -0.345 0.203 1.00 98.56 196 THR A O 1
ATOM 1556 N N . LEU A 1 197 ? -7.267 -2.179 1.507 1.00 98.12 197 LEU A N 1
ATOM 1557 C CA . LEU A 1 197 ? -8.512 -1.902 2.215 1.00 98.12 197 LEU A CA 1
ATOM 1558 C C . LEU A 1 197 ? -8.186 -1.872 3.711 1.00 98.12 197 LEU A C 1
ATOM 1560 O O . LEU A 1 197 ? -8.055 -2.915 4.353 1.00 98.12 197 LEU A O 1
ATOM 1564 N N . ALA A 1 198 ? -7.997 -0.667 4.232 1.00 97.25 198 ALA A N 1
ATOM 1565 C CA . ALA A 1 198 ? -7.682 -0.378 5.620 1.00 97.25 198 ALA A CA 1
ATOM 1566 C C . ALA A 1 198 ? -8.961 -0.389 6.459 1.00 97.25 198 ALA A C 1
ATOM 1568 O O . ALA A 1 198 ? -9.824 0.466 6.283 1.00 97.25 198 ALA A O 1
ATOM 1569 N N . ILE A 1 199 ? -9.092 -1.353 7.363 1.00 96.19 199 ILE A N 1
ATOM 1570 C CA . ILE A 1 199 ? -10.206 -1.457 8.303 1.00 96.19 199 ILE A CA 1
ATOM 1571 C C . ILE A 1 199 ? -9.943 -0.507 9.475 1.00 96.19 199 ILE A C 1
ATOM 1573 O O . ILE A 1 199 ? -9.189 -0.837 10.395 1.00 96.19 199 ILE A O 1
ATOM 1577 N N . GLU A 1 200 ? -10.543 0.681 9.426 1.00 91.75 200 GLU A N 1
ATOM 1578 C CA . GLU A 1 200 ? -10.331 1.730 10.425 1.00 91.75 200 GLU A CA 1
ATOM 1579 C C . GLU A 1 200 ? -11.110 1.397 11.699 1.00 91.75 200 GLU A C 1
ATOM 1581 O O . GLU A 1 200 ? -12.330 1.272 11.666 1.00 91.75 200 GLU A O 1
ATOM 1586 N N . VAL A 1 201 ? -10.410 1.249 12.825 1.00 87.69 201 VAL A N 1
ATOM 1587 C CA . VAL A 1 201 ? -11.024 0.933 14.130 1.00 87.69 201 VAL A CA 1
ATOM 1588 C C . VAL A 1 201 ? -11.513 2.167 14.884 1.00 87.69 201 VAL A C 1
ATOM 1590 O O . VAL A 1 201 ? -12.304 2.063 15.820 1.00 87.69 201 VAL A O 1
ATOM 1593 N N . GLU A 1 202 ? -11.057 3.345 14.469 1.00 84.44 202 GLU A N 1
ATOM 1594 C CA . GLU A 1 202 ? -11.393 4.634 15.059 1.00 84.44 202 GLU A CA 1
ATOM 1595 C C . GLU A 1 202 ? -11.801 5.605 13.950 1.00 84.44 202 GLU A C 1
ATOM 1597 O O . GLU A 1 202 ? -11.241 5.549 12.855 1.00 84.44 202 GLU A O 1
ATOM 1602 N N . PRO A 1 203 ? -12.783 6.491 14.188 1.00 71.94 203 PRO A N 1
ATOM 1603 C CA . PRO A 1 203 ? -13.151 7.486 13.198 1.00 71.94 203 PRO A CA 1
ATOM 1604 C C . PRO A 1 203 ? -11.979 8.465 12.985 1.00 71.94 203 PRO A C 1
ATOM 1606 O O . PRO A 1 203 ? -11.491 9.037 13.961 1.00 71.94 203 PRO A O 1
ATOM 1609 N N . PRO A 1 204 ? -11.566 8.731 11.732 1.00 60.09 204 PRO A N 1
ATOM 1610 C CA . PRO A 1 204 ? -10.384 9.547 11.426 1.00 60.09 204 PRO A CA 1
ATOM 1611 C C . PRO A 1 204 ? -10.540 11.025 11.819 1.00 60.09 204 PRO A C 1
ATOM 1613 O O . PRO A 1 204 ? -9.559 11.758 11.909 1.00 60.09 204 PRO A O 1
ATOM 1616 N N . PHE A 1 205 ? -11.775 11.461 12.084 1.00 58.06 205 PHE A N 1
ATOM 1617 C CA . PHE A 1 205 ? -12.111 12.814 12.511 1.00 58.06 205 PHE A CA 1
ATOM 1618 C C . PHE A 1 205 ? -12.923 12.741 13.807 1.00 58.06 205 PHE A C 1
ATOM 1620 O O . PHE A 1 205 ? -14.157 12.767 13.792 1.00 58.06 205 PHE A O 1
ATOM 1627 N N . LEU A 1 206 ? -12.243 12.630 14.948 1.00 42.88 206 LEU A N 1
ATOM 1628 C CA . LEU A 1 206 ? -12.864 13.011 16.212 1.00 42.88 206 LEU A CA 1
ATOM 1629 C C . LEU A 1 206 ? -13.172 14.509 16.112 1.00 42.88 206 LEU A C 1
ATOM 1631 O O . LEU A 1 206 ? -12.264 15.320 15.946 1.00 42.88 206 LEU A O 1
ATOM 1635 N N . LYS A 1 207 ? -14.459 14.874 16.158 1.00 34.84 207 LYS A N 1
ATOM 1636 C CA . LYS A 1 207 ? -14.850 16.262 16.418 1.00 34.84 207 LYS A CA 1
ATOM 1637 C C . LYS A 1 207 ? -14.257 16.633 17.779 1.00 34.84 207 LYS A C 1
ATOM 1639 O O . LYS A 1 207 ? -14.719 16.103 18.789 1.00 34.84 207 LYS A O 1
ATOM 1644 N N . ALA A 1 208 ? -13.212 17.457 17.772 1.00 33.81 208 ALA A N 1
ATOM 1645 C CA . ALA A 1 208 ? -12.864 18.277 18.924 1.00 33.81 208 ALA A CA 1
ATOM 1646 C C . ALA A 1 208 ? -13.968 19.319 19.149 1.00 33.81 208 ALA A C 1
ATOM 1648 O O . ALA A 1 208 ? -14.548 19.785 18.137 1.00 33.81 208 ALA A O 1
#

Solvent-accessible s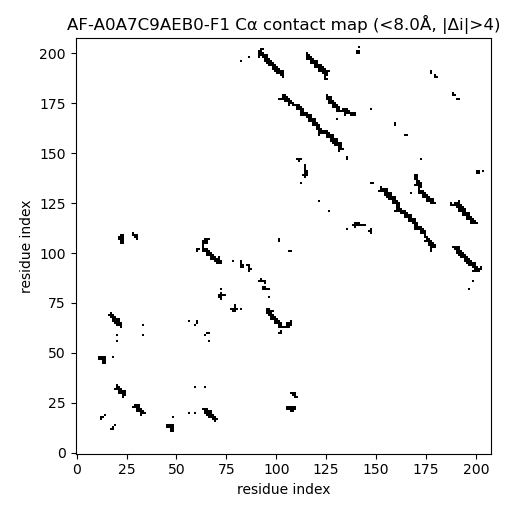urface area (backbone atoms only — not comparable to full-atom values): 11509 Å² total; per-residue (Å²): 103,84,83,77,42,77,89,56,82,82,70,74,55,28,47,76,71,39,37,41,47,25,18,39,40,84,87,78,58,38,68,43,60,74,78,71,80,78,90,64,89,75,71,94,70,78,47,69,58,50,77,72,51,58,62,47,47,58,56,41,33,76,73,29,23,13,44,34,38,49,52,40,42,81,76,32,73,68,50,25,53,50,29,52,52,50,13,62,73,72,73,34,80,38,39,50,26,36,40,37,42,31,27,52,76,23,29,30,59,34,68,40,58,42,46,33,33,32,39,39,38,26,70,33,33,29,37,38,32,37,41,31,88,57,54,82,38,85,69,34,48,88,89,62,79,75,85,71,72,91,82,64,68,84,48,50,77,45,79,38,40,60,78,37,73,49,79,46,62,31,11,32,33,32,37,51,36,18,50,58,78,86,49,94,86,50,93,50,68,36,44,21,30,35,36,38,42,30,46,28,87,62,66,95,72,74,85,125

pLDDT: mean 87.25, std 16.36, range [33.81, 98.75]

Radius of gyration: 17.67 Å; Cα contacts (8 Å, |Δi|>4): 434; chains: 1; bounding box: 44×47×40 Å

Mean predicted aligned error: 6.89 Å

Secondary structure (DSSP, 8-state):
-TTT-TTTTTPPPBBTTTEEEEEEETTTTEEEESSPPP---SS---PBPPHHHHHHHHHHHHTTPEEEEE-GGGT-HHHHHHHHHHHHHHT-SEEEEEEEEE-TT-B-SPSB--SSEEEEEEEES-EEEEEEEEESSSSPPTT---PPPTTPPPPEEEEE-TT-EEEE-TTEEEEEE---SS-TT-S--S-EEEEEEEEESS-S----

Organism: Opuntia streptacantha (NCBI:txid393608)

InterPro domains:
  IPR003347 JmjC domain [PF08007] (88-180)
  IPR003347 JmjC domain [PS51184] (65-208)
  IPR039994 Histone lysine demethylase/ribosomal histidine hydroxylase NO66-like [PTHR13096] (5-204)

Foldseek 3Di:
DVVVCPPPPPDAQFEPPFKFWWFADPVVLAIDTPDDPPPDPDDPDGHGQDPVVVVVSVVSQVVFTKIKGWAVLVVDVVSVVVFVVVCVVVVFPTKIKMKIKTKEFTWGGGWAFALFKKKKAWAAAKKKKWWAPDFQDDNHHPPPDDDDDPPTDGTDIDMDHHGDIDIDGTRIIMTMTHYAPPDPPDPRRIITMIMMITRHRDDPDDPD